Protein AF-A0A6A4T8R9-F1 (afdb_monomer)

Solvent-accessible surface area (backbone atoms only — not comparable to full-atom values): 15264 Å² total; per-residue (Å²): 136,91,76,70,60,89,88,49,18,39,75,29,29,38,52,53,52,46,54,54,38,56,56,36,37,75,78,67,75,48,77,56,70,67,62,50,44,53,57,44,40,76,77,40,72,58,38,44,63,48,69,68,51,52,51,46,41,53,52,53,52,50,49,49,71,72,66,56,88,81,85,70,60,76,94,47,42,66,64,48,54,59,51,28,71,36,60,50,92,96,52,94,52,31,43,47,56,55,56,57,53,57,66,67,69,72,73,81,62,77,83,41,31,56,72,55,65,35,81,82,31,49,86,67,37,97,44,93,92,62,71,34,44,61,95,37,41,46,75,47,79,70,46,90,95,44,78,63,49,28,64,55,80,37,60,60,64,70,53,98,90,47,70,56,78,77,76,74,70,84,83,72,68,87,82,58,70,67,50,71,53,80,45,66,95,86,68,80,86,87,68,54,80,91,54,68,41,73,60,92,59,34,37,38,33,60,71,48,76,45,86,49,101,63,30,38,38,39,34,33,41,37,32,35,70,86,77,70,51,74,46,70,40,49,41,38,34,43,54,79,70,79,90,80,82,82,85,127

Foldseek 3Di:
DDFADPPCAAVVLLVVQLVVQLVCCVPPVDHDSPVVQVVVCVVPPCRNPDPVSSVVSVVSNVCCVLLPDPDDDPVCVVVVVVQQQDADPPGPDGVVVVNVVSVVPDDDDPVQAVLCPPPLNVVLDPDNVQAEGPLFAQFDDDDPPRPSSRDHRDGFDADPPGGSNPPPPDDDPPPPLEDADADDPDDDPPADDPAWDDDPQKIKGWDDWDDDPFWIKTWIWIARNPPRDIRTYTYIHDGPDDPPPPDD

Mean predicted aligned error: 8.95 Å

pLDDT: mean 84.11, std 18.33, range [33.38, 98.38]

Organism: Scophthalmus maximus (NCBI:txid52904)

Secondary structure (DSSP, 8-state):
-----SSSSHHHHHHHHHHHHHHHHHHHS---HHHHHHHHHHHSTTSS-SHHHHHHHHHHHHHHHHH------GGGHHHHHHHHTS--TT-SS-HHHHHHHHHTT-PPPGGG-HHHHSGGGGGG-S-TT----TTTEEEPPPPTT-TTTTEEEEE----SS--GGG--STT-----S-----B-S-----S-SSS-EEETTEEEEEEEEEE-SSEEEEEEEEEETTT--EEEEEEEEEE---S-SS--

Structure (mmCIF, N/CA/C/O backbone):
data_AF-A0A6A4T8R9-F1
#
_entry.id   AF-A0A6A4T8R9-F1
#
loop_
_atom_site.group_PDB
_atom_site.id
_atom_site.type_symbol
_atom_site.label_atom_id
_atom_site.label_alt_id
_atom_site.label_comp_id
_atom_site.label_asym_id
_atom_site.label_entity_id
_atom_site.label_seq_id
_atom_site.pdbx_PDB_ins_code
_atom_site.Cartn_x
_atom_site.Cartn_y
_atom_site.Cartn_z
_atom_site.occupancy
_atom_site.B_iso_or_equiv
_atom_site.auth_seq_id
_atom_site.auth_comp_id
_atom_site.auth_asym_id
_atom_site.auth_atom_id
_atom_site.pdbx_PDB_model_num
ATOM 1 N N . MET A 1 1 ? -27.922 -1.023 9.625 1.00 86.19 1 MET A N 1
ATOM 2 C CA . MET A 1 1 ? -27.082 -1.478 8.496 1.00 86.19 1 MET A CA 1
ATOM 3 C C . MET A 1 1 ? -27.207 -2.992 8.366 1.00 86.19 1 MET A C 1
ATOM 5 O O . MET A 1 1 ? -27.301 -3.649 9.394 1.00 86.19 1 MET A O 1
ATOM 9 N N . VAL A 1 2 ? -27.249 -3.545 7.149 1.00 94.75 2 VAL A N 1
ATOM 10 C CA . VAL A 1 2 ? -27.178 -5.002 6.920 1.00 94.75 2 VAL A CA 1
ATOM 11 C C . VAL A 1 2 ? -25.737 -5.347 6.553 1.00 94.75 2 VAL A C 1
ATOM 13 O O . VAL A 1 2 ? -25.203 -4.766 5.614 1.00 94.75 2 VAL A O 1
ATOM 16 N N . VAL A 1 3 ? -25.109 -6.273 7.284 1.00 96.81 3 VAL A N 1
ATOM 17 C CA . VAL A 1 3 ? -23.722 -6.706 7.046 1.00 96.81 3 VAL A CA 1
ATOM 18 C C . VAL A 1 3 ? -23.708 -8.205 6.766 1.00 96.81 3 VAL A C 1
ATOM 20 O O . VAL A 1 3 ? -24.258 -8.983 7.544 1.00 96.81 3 VAL A O 1
ATOM 23 N N . HIS A 1 4 ? -23.060 -8.635 5.682 1.00 96.75 4 HIS A N 1
ATOM 24 C CA . HIS A 1 4 ? -22.925 -10.054 5.350 1.00 96.75 4 HIS A CA 1
ATOM 25 C C . HIS A 1 4 ? -21.552 -10.374 4.748 1.00 96.75 4 HIS A C 1
ATOM 27 O O . HIS A 1 4 ? -20.805 -9.495 4.327 1.00 96.75 4 HIS A O 1
ATOM 33 N N . CYS A 1 5 ? -21.208 -11.659 4.737 1.00 94.25 5 CYS A N 1
ATOM 34 C CA . CYS A 1 5 ? -20.088 -12.195 3.973 1.00 94.25 5 CYS A CA 1
ATOM 35 C C . CYS A 1 5 ? -20.559 -13.484 3.280 1.00 94.25 5 CYS A C 1
ATOM 37 O O . CYS A 1 5 ? -21.602 -13.444 2.635 1.00 94.25 5 CYS A O 1
ATOM 39 N N . SER A 1 6 ? -19.847 -14.608 3.422 1.00 95.94 6 SER A N 1
ATOM 40 C CA . SER A 1 6 ? -20.346 -15.923 2.984 1.00 95.94 6 SER A CA 1
ATOM 41 C C . SER A 1 6 ? -21.286 -16.521 4.044 1.00 95.94 6 SER A C 1
ATOM 43 O O . SER A 1 6 ? -22.499 -16.502 3.876 1.00 95.94 6 SER A O 1
ATOM 45 N N . ALA A 1 7 ? -20.757 -16.923 5.207 1.00 94.44 7 ALA A N 1
ATOM 46 C CA . ALA A 1 7 ? -21.565 -17.437 6.324 1.00 94.44 7 ALA A CA 1
ATOM 47 C C . ALA A 1 7 ? -22.151 -16.339 7.244 1.00 94.44 7 ALA A C 1
ATOM 49 O O . ALA A 1 7 ? -22.964 -16.615 8.128 1.00 94.44 7 ALA A O 1
ATOM 50 N N . GLY A 1 8 ? -21.723 -15.082 7.076 1.00 96.19 8 GLY A N 1
ATOM 51 C CA . GLY A 1 8 ? -22.206 -13.950 7.874 1.00 96.19 8 GLY A CA 1
ATOM 52 C C . GLY A 1 8 ? -21.788 -13.988 9.350 1.00 96.19 8 GLY A C 1
ATOM 53 O O . GLY A 1 8 ? -22.573 -13.579 10.198 1.00 96.19 8 GLY A O 1
ATOM 54 N N . VAL A 1 9 ? -20.604 -14.531 9.670 1.00 97.56 9 VAL A N 1
ATOM 55 C CA . VAL A 1 9 ? -20.119 -14.672 11.065 1.00 97.56 9 VAL A CA 1
ATOM 56 C C . VAL A 1 9 ? -18.672 -14.204 11.277 1.00 97.56 9 VAL A C 1
ATOM 58 O O . VAL A 1 9 ? -18.398 -13.509 12.249 1.00 97.56 9 VAL A O 1
ATOM 61 N N . GLY A 1 10 ? -17.757 -14.504 10.341 1.00 97.50 10 GLY A N 1
ATOM 62 C CA . GLY A 1 10 ? -16.334 -14.132 10.429 1.00 97.50 10 GLY A CA 1
ATOM 63 C C . GLY A 1 10 ? -16.074 -12.651 10.128 1.00 97.50 10 GLY A C 1
ATOM 64 O O . GLY A 1 10 ? -16.185 -11.813 11.014 1.00 97.50 10 GLY A O 1
ATOM 65 N N . ARG A 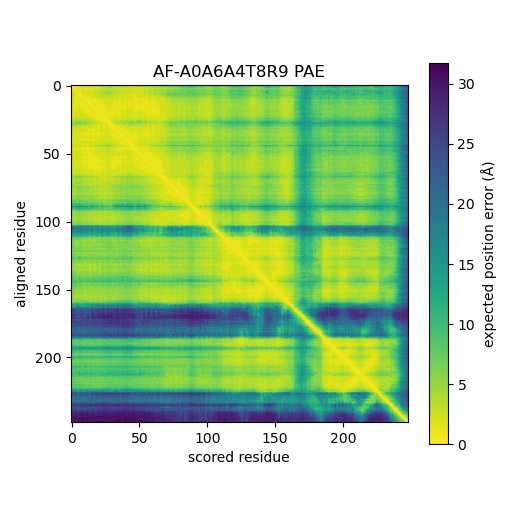1 11 ? -15.810 -12.304 8.854 1.00 97.94 11 ARG A N 1
ATOM 66 C CA . ARG A 1 11 ? -15.610 -10.902 8.402 1.00 97.94 11 ARG A CA 1
ATOM 67 C C . ARG A 1 11 ? -16.743 -9.957 8.819 1.00 97.94 11 ARG A C 1
ATOM 69 O O . ARG A 1 11 ? -16.496 -8.815 9.183 1.00 97.94 11 ARG A O 1
ATOM 76 N N . THR A 1 12 ? -17.979 -10.457 8.793 1.00 98.12 12 THR A N 1
ATOM 77 C CA . THR A 1 12 ? -19.162 -9.742 9.290 1.00 98.12 12 THR A CA 1
ATOM 78 C C . THR A 1 12 ? -19.018 -9.387 10.765 1.00 98.12 12 THR A C 1
ATOM 80 O O . THR A 1 12 ? -19.272 -8.249 11.135 1.00 98.12 12 THR A O 1
ATOM 83 N N . GLY A 1 13 ? -18.573 -10.335 11.595 1.00 98.06 13 GLY A N 1
ATOM 84 C CA . GLY A 1 13 ? -18.320 -10.084 13.006 1.00 98.06 13 GLY A CA 1
ATOM 85 C C . GLY A 1 13 ? -17.202 -9.076 13.227 1.00 98.06 13 GLY A C 1
ATOM 86 O O . GLY A 1 13 ? -17.400 -8.149 14.000 1.00 98.06 13 GLY A O 1
ATOM 87 N N . CYS A 1 14 ? -16.084 -9.194 12.502 1.00 98.38 14 CYS A N 1
ATOM 88 C CA . CYS A 1 14 ? -14.991 -8.221 12.589 1.00 98.38 14 CYS A CA 1
ATOM 89 C C . CYS A 1 14 ? -15.479 -6.792 12.334 1.00 98.38 14 CYS A C 1
ATOM 91 O O . CYS A 1 14 ? -15.200 -5.912 13.140 1.00 98.38 14 CYS A O 1
ATOM 93 N N . LEU A 1 15 ? -16.243 -6.574 11.255 1.00 98.31 15 LEU A N 1
ATOM 94 C CA . LEU A 1 15 ? -16.741 -5.242 10.907 1.00 98.31 15 LEU A CA 1
ATOM 95 C C . LEU A 1 15 ? -17.638 -4.662 12.006 1.00 98.31 15 LEU A C 1
ATOM 97 O O . LEU A 1 15 ? -17.426 -3.529 12.421 1.00 98.31 15 LEU A O 1
ATOM 101 N N . ILE A 1 16 ? -18.592 -5.456 12.503 1.00 98.25 16 ILE A N 1
ATOM 102 C CA . ILE A 1 16 ? -19.527 -5.022 13.551 1.00 98.25 16 ILE A CA 1
ATOM 103 C C . ILE A 1 16 ? -18.773 -4.657 14.837 1.00 98.25 16 ILE A C 1
ATOM 105 O O . ILE A 1 16 ? -19.036 -3.611 15.423 1.00 98.25 16 ILE A O 1
ATOM 109 N N . VAL A 1 17 ? -17.823 -5.497 15.268 1.00 98.38 17 VAL A N 1
ATOM 110 C CA . VAL A 1 17 ? -17.043 -5.241 16.489 1.00 98.38 17 VAL A CA 1
ATOM 111 C C . VAL A 1 17 ? -16.191 -3.987 16.330 1.00 98.38 17 VAL A C 1
ATOM 113 O O . VAL A 1 17 ? -16.178 -3.154 17.232 1.00 98.38 17 VAL A O 1
ATOM 116 N N . ILE A 1 18 ? -15.493 -3.838 15.200 1.00 98.38 18 ILE A N 1
ATOM 117 C CA . ILE A 1 18 ? -14.644 -2.669 14.951 1.00 98.38 18 ILE A CA 1
ATOM 118 C C . ILE A 1 18 ? -15.495 -1.398 14.960 1.00 98.38 18 ILE A C 1
ATOM 120 O O . ILE A 1 18 ? -15.155 -0.459 15.668 1.00 98.38 18 ILE A O 1
ATOM 124 N N . GLU A 1 19 ? -16.626 -1.373 14.254 1.00 97.75 19 GLU A N 1
ATOM 125 C CA . GLU A 1 19 ? -17.521 -0.211 14.222 1.00 97.75 19 GLU A CA 1
ATOM 126 C C . GLU A 1 19 ? -18.043 0.155 15.621 1.00 97.75 19 GLU A C 1
ATOM 128 O O . GLU A 1 19 ? -17.952 1.313 16.035 1.00 97.75 19 GLU A O 1
ATOM 133 N N . ALA A 1 20 ? -18.514 -0.834 16.387 1.00 97.75 20 ALA A N 1
ATOM 134 C CA . ALA A 1 20 ? -18.997 -0.618 17.747 1.00 97.75 20 ALA A CA 1
ATOM 135 C C . ALA A 1 20 ? -17.895 -0.095 18.683 1.00 97.75 20 ALA A C 1
ATOM 137 O O . ALA A 1 20 ? -18.140 0.800 19.494 1.00 97.75 20 ALA A O 1
ATOM 138 N N . MET A 1 21 ? -16.678 -0.634 18.577 1.00 98.19 21 MET A N 1
ATOM 139 C CA . MET A 1 21 ? -15.552 -0.212 19.410 1.00 98.19 21 MET A CA 1
ATOM 140 C C . MET A 1 21 ? -15.006 1.157 18.999 1.00 98.19 21 MET A C 1
ATOM 142 O O . MET A 1 21 ? -14.673 1.945 19.879 1.00 98.19 21 MET A O 1
ATOM 146 N N . LEU A 1 22 ? -14.988 1.495 17.707 1.00 97.12 22 LEU A N 1
ATOM 147 C CA . LEU A 1 22 ? -14.632 2.838 17.244 1.00 97.12 22 LEU A CA 1
ATOM 148 C C . LEU A 1 22 ? -15.616 3.892 17.760 1.00 97.12 22 LEU A C 1
ATOM 150 O O . LEU A 1 22 ? -15.191 4.969 18.174 1.00 97.12 22 LEU A O 1
ATOM 154 N N . GLU A 1 23 ? -16.917 3.594 17.776 1.00 96.50 23 GLU A N 1
ATOM 155 C CA . GLU A 1 23 ? -17.908 4.502 18.358 1.00 96.50 23 GLU A CA 1
ATOM 156 C C . GLU A 1 23 ? -17.723 4.622 19.875 1.00 96.50 23 GLU A C 1
ATOM 158 O O . GLU A 1 23 ? -17.674 5.730 20.410 1.00 96.50 23 GLU A O 1
ATOM 163 N N . ARG A 1 24 ? -17.505 3.500 20.570 1.00 96.88 24 ARG A N 1
ATOM 164 C CA . ARG A 1 24 ? -17.211 3.497 22.009 1.00 96.88 24 ARG A CA 1
ATOM 165 C C . ARG A 1 24 ? -15.971 4.323 22.355 1.00 96.88 24 ARG A C 1
ATOM 167 O O . ARG A 1 24 ? -16.000 5.091 23.315 1.00 96.88 24 ARG A O 1
ATOM 174 N N . MET A 1 25 ? -14.902 4.225 21.566 1.00 95.94 25 MET A N 1
ATOM 175 C CA . MET A 1 25 ? -13.670 4.991 21.778 1.00 95.94 25 MET A CA 1
ATOM 176 C C . MET A 1 25 ? -13.901 6.506 21.745 1.00 95.94 25 MET A C 1
ATOM 178 O O . MET A 1 25 ? -13.233 7.224 22.492 1.00 95.94 25 MET A O 1
ATOM 182 N N . LYS A 1 26 ? -14.857 6.998 20.941 1.00 93.94 26 LYS A N 1
ATOM 183 C CA . LYS A 1 26 ? -15.201 8.431 20.881 1.00 93.94 26 LYS A CA 1
ATOM 184 C C . LYS A 1 26 ? -15.817 8.939 22.186 1.00 93.94 26 LYS A C 1
ATOM 186 O O . LYS A 1 26 ? -15.530 10.067 22.578 1.00 93.94 26 LYS A O 1
ATOM 191 N N . HIS A 1 27 ? -16.638 8.122 22.850 1.00 94.81 27 HIS A N 1
ATOM 192 C CA . HIS A 1 27 ? -17.400 8.533 24.039 1.00 94.81 27 HIS A CA 1
ATOM 193 C C . HIS A 1 27 ? -16.714 8.160 25.354 1.00 94.81 27 HIS A C 1
ATOM 195 O O . HIS A 1 27 ? -16.691 8.956 26.288 1.00 94.81 27 HIS A O 1
ATOM 201 N N . GLU A 1 28 ? -16.128 6.966 25.433 1.00 94.69 28 GLU A N 1
ATOM 202 C CA . GLU A 1 28 ? -15.648 6.381 26.692 1.00 94.69 28 GLU A CA 1
ATOM 203 C C . GLU A 1 28 ? -14.123 6.280 26.789 1.00 94.69 28 GLU A C 1
ATOM 205 O O . GLU A 1 28 ? -13.605 5.949 27.854 1.00 94.69 28 GLU A O 1
ATOM 210 N N . LYS A 1 29 ? -13.390 6.523 25.690 1.00 92.75 29 LYS A N 1
ATOM 211 C CA . LYS A 1 29 ? -11.931 6.307 25.601 1.00 92.75 29 LYS A CA 1
ATOM 212 C C . LYS A 1 29 ? -11.495 4.909 26.074 1.00 92.75 29 LYS A C 1
ATOM 214 O O . LYS A 1 29 ? -10.409 4.739 26.622 1.00 92.75 29 LYS A O 1
ATOM 219 N N . SER A 1 30 ? -12.351 3.909 25.869 1.00 95.25 30 SER A N 1
ATOM 220 C CA . SER A 1 30 ? -12.117 2.517 26.246 1.00 95.25 30 SER A CA 1
ATOM 221 C C . SER A 1 30 ? -12.593 1.569 25.147 1.00 95.25 30 SER A C 1
ATOM 223 O O . SER A 1 30 ? -13.389 1.943 24.282 1.00 95.25 30 SER A O 1
ATOM 225 N N . VAL A 1 31 ? -12.085 0.337 25.180 1.00 96.31 31 VAL A N 1
ATOM 226 C CA . VAL A 1 31 ? -12.493 -0.759 24.296 1.00 96.31 31 VAL A CA 1
ATOM 227 C C . VAL A 1 31 ? -12.793 -1.998 25.133 1.00 96.31 31 VAL A C 1
ATOM 229 O O . VAL A 1 31 ? -12.138 -2.244 26.143 1.00 96.31 31 VAL A O 1
ATOM 232 N N . ASP A 1 32 ? -13.772 -2.789 24.700 1.00 97.44 32 ASP A N 1
ATOM 233 C CA . ASP A 1 32 ? -14.115 -4.086 25.295 1.00 97.44 32 ASP A CA 1
ATOM 234 C C . ASP A 1 32 ? -14.469 -5.085 24.190 1.00 97.44 32 ASP A C 1
ATOM 236 O O . ASP A 1 32 ? -15.620 -5.484 23.991 1.00 97.44 32 ASP A O 1
ATOM 240 N N . THR A 1 33 ? -13.452 -5.457 23.420 1.00 97.56 33 THR A N 1
ATOM 241 C CA . THR A 1 33 ? -13.590 -6.414 22.320 1.00 97.56 33 THR A CA 1
ATOM 242 C C . THR A 1 33 ? -14.114 -7.762 22.818 1.00 97.56 33 THR A C 1
ATOM 244 O O . THR A 1 33 ? -14.995 -8.354 22.194 1.00 97.56 33 THR A O 1
ATOM 247 N N . TYR A 1 34 ? -13.619 -8.233 23.966 1.00 98.06 34 TYR A N 1
ATOM 248 C CA . TYR A 1 34 ? -13.997 -9.522 24.542 1.00 98.06 34 TYR A CA 1
ATOM 249 C C . TYR A 1 34 ? -15.474 -9.561 24.947 1.00 98.06 34 TYR A C 1
ATOM 251 O O . TYR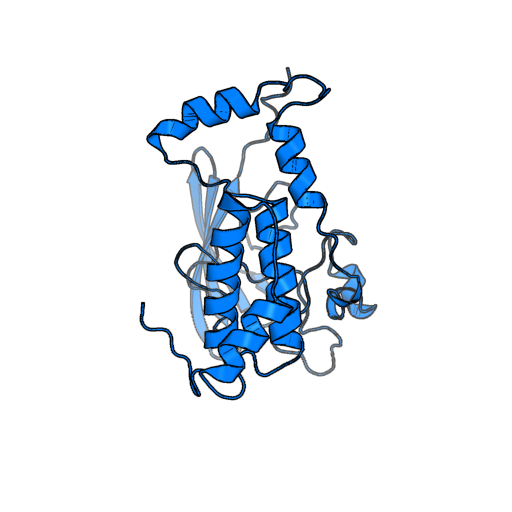 A 1 34 ? -16.212 -10.462 24.531 1.00 98.06 34 TYR A O 1
ATOM 259 N N . GLY A 1 35 ? -15.9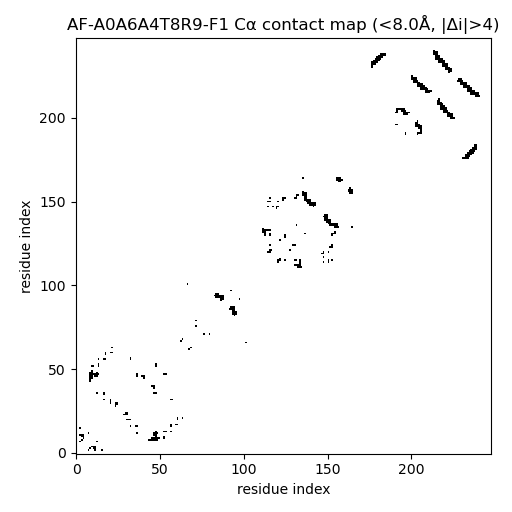23 -8.575 25.730 1.00 97.88 35 GLY A N 1
ATOM 260 C CA . GLY A 1 35 ? -17.311 -8.477 26.165 1.00 97.88 35 GLY A CA 1
ATOM 261 C C . GLY A 1 35 ? -18.254 -8.318 24.977 1.00 97.88 35 GLY A C 1
ATOM 262 O O . GLY A 1 35 ? -19.268 -9.014 24.896 1.00 97.88 35 GLY A O 1
ATOM 263 N N . HIS A 1 36 ? -17.883 -7.497 23.990 1.00 98.12 36 HIS A N 1
ATOM 264 C CA . HIS A 1 36 ? -18.711 -7.287 22.805 1.00 98.12 36 HIS A CA 1
ATOM 265 C C . HIS A 1 36 ? -18.854 -8.558 21.951 1.00 98.12 36 HIS A C 1
ATOM 267 O O . HIS A 1 36 ? -19.972 -8.936 21.596 1.00 98.12 36 HIS A O 1
ATOM 273 N N . VAL A 1 37 ? -17.758 -9.282 21.686 1.00 98.25 37 VAL A N 1
ATOM 274 C CA . VAL A 1 37 ? -17.806 -10.567 20.961 1.00 98.25 37 VAL A CA 1
ATOM 275 C C . VAL A 1 37 ? -18.618 -11.611 21.732 1.00 98.25 37 VAL A C 1
ATOM 277 O O . VAL A 1 37 ? -19.397 -12.349 21.126 1.00 98.25 37 VAL A O 1
ATOM 280 N N . THR A 1 38 ? -18.500 -11.649 23.062 1.00 98.12 38 THR A N 1
ATOM 281 C CA . THR A 1 38 ? -19.296 -12.543 23.918 1.00 98.12 38 THR A CA 1
ATOM 282 C C . THR A 1 38 ? -20.794 -12.267 23.766 1.00 98.12 38 THR A C 1
ATOM 284 O O . THR A 1 38 ? -21.569 -13.190 23.507 1.00 98.12 38 THR A O 1
ATOM 287 N N . CYS A 1 39 ? -21.203 -10.998 23.830 1.00 98.12 39 CYS A N 1
ATOM 288 C CA . CYS A 1 39 ? -22.590 -10.587 23.608 1.00 98.12 39 CYS A CA 1
ATOM 289 C C . CYS A 1 39 ? -23.084 -10.928 22.194 1.00 98.12 39 CYS A C 1
ATOM 291 O O . CYS A 1 39 ? -24.201 -11.419 22.031 1.00 98.12 39 CYS A O 1
ATOM 293 N N . MET A 1 40 ? -22.257 -10.726 21.165 1.00 98.12 40 MET A N 1
ATOM 294 C CA . MET A 1 40 ? -22.611 -11.078 19.786 1.00 98.12 40 MET A CA 1
ATOM 295 C C . MET A 1 40 ? -22.814 -12.584 19.607 1.00 98.12 40 MET A C 1
ATOM 297 O O . MET A 1 40 ? -23.739 -13.001 18.909 1.00 98.12 40 MET A O 1
ATOM 301 N N . ARG A 1 41 ? -21.993 -13.410 20.268 1.00 98.06 41 ARG A N 1
ATOM 302 C CA . ARG A 1 41 ? -22.122 -14.874 20.228 1.00 98.06 41 ARG A CA 1
ATOM 303 C C . ARG A 1 41 ? -23.397 -15.394 20.895 1.00 98.06 41 ARG A C 1
ATOM 305 O O . ARG A 1 41 ? -23.863 -16.466 20.519 1.00 98.06 41 ARG A O 1
ATOM 312 N N . ALA A 1 42 ? -23.994 -14.631 21.812 1.00 97.88 42 ALA A N 1
ATOM 313 C CA . ALA A 1 42 ? -25.309 -14.944 22.373 1.00 97.88 42 ALA A CA 1
ATOM 314 C C . ALA A 1 42 ? -26.461 -14.720 21.371 1.00 97.88 42 ALA A C 1
ATOM 316 O O . ALA A 1 42 ? -27.527 -15.308 21.523 1.00 97.88 42 ALA A O 1
ATOM 317 N N . GLN A 1 43 ? -26.255 -13.888 20.345 1.00 97.62 43 GLN A N 1
ATOM 318 C CA . GLN A 1 43 ? -27.272 -13.554 19.340 1.00 97.62 43 GLN A CA 1
ATOM 319 C C . GLN A 1 43 ? -27.095 -14.341 18.035 1.00 97.62 43 GLN A C 1
ATOM 321 O O . GLN A 1 43 ? -28.075 -14.668 17.365 1.00 97.62 43 GLN A O 1
ATOM 326 N N . ARG A 1 44 ? -25.850 -14.650 17.654 1.00 97.00 44 ARG A N 1
ATOM 327 C CA . ARG A 1 44 ? -25.522 -15.426 16.453 1.00 97.00 44 ARG A CA 1
ATOM 328 C C . ARG A 1 44 ? -24.291 -16.289 16.701 1.00 97.00 44 ARG A C 1
ATOM 330 O O . ARG A 1 44 ? -23.303 -15.844 17.273 1.00 97.00 44 ARG A O 1
ATOM 337 N N . ASN A 1 45 ? -24.337 -17.535 16.253 1.00 94.25 45 ASN A N 1
ATOM 338 C CA . ASN A 1 45 ? -23.242 -18.477 16.445 1.00 94.25 45 ASN A CA 1
ATOM 339 C C . ASN A 1 45 ? -21.939 -18.015 15.766 1.00 94.25 45 ASN A C 1
ATOM 341 O O . ASN A 1 45 ? -21.955 -17.413 14.696 1.00 94.25 45 ASN A O 1
ATOM 345 N N . TYR A 1 46 ? -20.802 -18.343 16.386 1.00 95.94 46 TYR A N 1
ATOM 346 C CA . TYR A 1 46 ? -19.455 -18.186 15.815 1.00 95.94 46 TYR A CA 1
ATOM 347 C C . TYR A 1 46 ? -19.079 -16.773 15.331 1.00 95.94 46 TYR A C 1
ATOM 349 O O . TYR A 1 46 ? -18.196 -16.639 14.482 1.00 95.94 46 TYR A O 1
ATOM 357 N N . MET A 1 47 ? -19.711 -15.718 15.861 1.00 98.06 47 MET A N 1
ATOM 358 C CA . MET A 1 47 ? -19.309 -14.339 15.563 1.00 98.06 47 MET A CA 1
ATOM 359 C C . MET A 1 47 ? -17.833 -14.137 15.908 1.00 98.06 47 MET A C 1
ATOM 361 O O . MET A 1 47 ? -17.420 -14.452 17.029 1.00 98.06 47 MET A O 1
ATOM 365 N N . VAL A 1 48 ? -17.074 -13.635 14.924 1.00 97.81 48 VAL A N 1
ATOM 366 C CA . VAL A 1 48 ? -15.600 -13.656 14.888 1.00 97.81 48 VAL A CA 1
ATOM 367 C C . VAL A 1 48 ? -15.095 -15.098 15.012 1.00 97.81 48 VAL A C 1
ATOM 369 O O . VAL A 1 48 ? -15.017 -15.666 16.102 1.00 97.81 48 VAL A O 1
ATOM 372 N N . GLN A 1 49 ? -14.826 -15.723 13.867 1.00 96.94 49 GLN A N 1
ATOM 373 C CA . GLN A 1 49 ? -14.714 -17.178 13.762 1.00 96.94 49 GLN A CA 1
ATOM 374 C C . GLN A 1 49 ? -13.312 -17.702 14.085 1.00 96.94 49 GLN A C 1
ATOM 376 O O . GLN A 1 49 ? -13.198 -18.805 14.616 1.00 96.94 49 GLN A O 1
ATOM 381 N N . THR A 1 50 ? -12.265 -16.946 13.749 1.00 97.81 50 THR A N 1
ATOM 382 C CA . THR A 1 50 ? -10.869 -17.384 13.900 1.00 97.81 50 THR A CA 1
ATOM 383 C C . THR A 1 50 ? -10.086 -16.467 14.831 1.00 97.81 50 THR A C 1
ATOM 385 O O . THR A 1 50 ? -10.499 -15.341 15.114 1.00 97.81 50 THR A O 1
ATOM 388 N N . GLU A 1 51 ? -8.949 -16.958 15.315 1.00 97.56 51 GLU A N 1
ATOM 389 C CA . GLU A 1 51 ? -8.045 -16.187 16.166 1.00 97.56 51 GLU A CA 1
ATOM 390 C C . GLU A 1 51 ? -7.438 -15.001 15.409 1.00 97.56 51 GLU A C 1
ATOM 392 O O . GLU A 1 51 ? -7.422 -13.889 15.926 1.00 97.56 51 GLU A O 1
ATOM 397 N N . GLU A 1 52 ? -7.049 -15.187 14.147 1.00 96.50 52 GLU A N 1
ATOM 398 C CA . GLU A 1 52 ? -6.468 -14.129 13.312 1.00 96.50 52 GLU A CA 1
ATOM 399 C C . GLU A 1 52 ? -7.464 -12.988 13.089 1.00 96.50 52 GLU A C 1
ATOM 401 O O . GLU A 1 52 ? -7.097 -11.817 13.094 1.00 96.50 52 GLU A O 1
ATOM 406 N N . GLN A 1 53 ? -8.751 -13.315 12.943 1.00 97.88 53 GLN A N 1
ATOM 407 C CA . GLN A 1 53 ? -9.823 -12.323 12.875 1.00 97.88 53 GLN A CA 1
ATOM 408 C C . GLN A 1 53 ? -9.952 -11.528 14.176 1.00 97.88 53 GLN A C 1
ATOM 410 O O . GLN A 1 53 ? -10.240 -10.334 14.135 1.00 97.88 53 GLN A O 1
ATOM 415 N N . TYR A 1 54 ? -9.761 -12.182 15.321 1.00 98.06 54 TYR A N 1
ATOM 416 C CA . TYR A 1 54 ? -9.804 -11.538 16.629 1.00 98.06 54 TYR A CA 1
ATOM 417 C C . TYR A 1 54 ? -8.577 -10.642 16.855 1.00 98.06 54 TYR A C 1
ATOM 419 O O . TYR A 1 54 ? -8.735 -9.503 17.287 1.00 98.06 54 TYR A O 1
ATOM 427 N N . MET A 1 55 ? -7.378 -11.101 16.479 1.00 97.38 55 MET A N 1
ATOM 428 C CA . MET A 1 55 ? -6.147 -10.297 16.478 1.00 97.38 55 MET A CA 1
ATOM 429 C C . MET A 1 55 ? -6.280 -9.068 15.575 1.00 97.38 55 MET A C 1
ATOM 431 O O . MET A 1 55 ? -6.005 -7.955 16.016 1.00 97.38 55 MET A O 1
ATOM 435 N N . PHE A 1 56 ? -6.804 -9.249 14.360 1.00 97.25 56 PHE A N 1
ATOM 436 C CA . PHE A 1 56 ? -7.024 -8.160 13.409 1.00 97.25 56 PHE A CA 1
ATOM 437 C C . PHE A 1 56 ? -7.931 -7.055 13.970 1.00 97.25 56 PHE A C 1
ATOM 439 O O . PHE A 1 56 ? -7.701 -5.878 13.707 1.00 97.25 56 PHE A O 1
ATOM 446 N N . ILE A 1 57 ? -8.943 -7.397 14.778 1.00 98.38 57 ILE A N 1
ATOM 447 C CA . ILE A 1 57 ? -9.787 -6.386 15.436 1.00 98.38 57 ILE A CA 1
ATOM 448 C C . ILE A 1 57 ? -8.945 -5.502 16.362 1.00 98.38 57 ILE A C 1
ATOM 450 O O . ILE A 1 57 ? -9.097 -4.283 16.340 1.00 98.38 57 ILE A O 1
ATOM 454 N N . TYR A 1 58 ? -8.047 -6.088 17.158 1.00 97.69 58 TYR A N 1
ATOM 455 C CA . TYR A 1 58 ? -7.154 -5.307 18.017 1.00 97.69 58 TYR A CA 1
ATOM 456 C C . TYR A 1 58 ? -6.163 -4.468 17.212 1.00 97.69 58 TYR A C 1
ATOM 458 O O . TYR A 1 58 ? -5.953 -3.311 17.564 1.00 97.69 58 TYR A O 1
ATOM 466 N N . GLU A 1 59 ? -5.594 -5.010 16.134 1.00 95.50 59 GLU A N 1
ATOM 467 C CA . GLU A 1 59 ? -4.698 -4.265 15.241 1.00 95.50 59 GLU A CA 1
ATOM 468 C C . GLU A 1 59 ? -5.405 -3.048 14.627 1.00 95.50 59 GLU A C 1
ATOM 470 O O . GLU A 1 59 ? -4.897 -1.932 14.721 1.00 95.50 59 GLU A O 1
ATOM 475 N N . ALA A 1 60 ? -6.618 -3.232 14.097 1.00 96.75 60 ALA A N 1
ATOM 476 C CA . ALA A 1 60 ? -7.410 -2.157 13.502 1.00 96.75 60 ALA A CA 1
ATOM 477 C C . ALA A 1 60 ? -7.793 -1.070 14.523 1.00 96.75 60 ALA A C 1
ATOM 479 O O . ALA A 1 60 ? -7.710 0.123 14.231 1.00 96.75 60 ALA A O 1
ATOM 480 N N . LEU A 1 61 ? -8.193 -1.464 15.738 1.00 96.94 61 LEU A N 1
ATOM 481 C CA . LEU A 1 61 ? -8.526 -0.514 16.805 1.00 96.94 61 LEU A CA 1
ATOM 482 C C . LEU A 1 61 ? -7.291 0.231 17.318 1.00 96.94 61 LEU A C 1
ATOM 484 O O . LEU A 1 61 ? -7.374 1.427 17.597 1.00 96.94 61 LEU A O 1
ATOM 488 N N . LEU A 1 62 ? -6.146 -0.449 17.420 1.00 94.25 62 LEU A N 1
ATOM 489 C CA . LEU A 1 62 ? -4.879 0.169 17.797 1.00 94.25 62 LEU A CA 1
ATOM 490 C C . LEU A 1 62 ? -4.427 1.190 16.748 1.00 94.25 62 LEU A C 1
ATOM 492 O O . LEU A 1 62 ? -4.011 2.291 17.111 1.00 94.25 62 LEU A O 1
ATOM 496 N N . GLU A 1 63 ? -4.542 0.856 15.461 1.00 93.19 63 GLU A N 1
ATOM 497 C CA . GLU A 1 63 ? -4.230 1.774 14.365 1.00 93.19 63 GLU A CA 1
ATOM 498 C C . GLU A 1 63 ? -5.128 3.013 14.416 1.00 93.19 63 GLU A C 1
ATOM 500 O O . GLU A 1 63 ? -4.627 4.137 14.441 1.00 93.19 63 GLU A O 1
ATOM 505 N N . ALA A 1 64 ? -6.444 2.830 14.553 1.00 94.19 64 ALA A N 1
ATOM 506 C CA . ALA A 1 64 ? -7.384 3.940 14.672 1.00 94.19 64 ALA A CA 1
ATOM 507 C C . ALA A 1 64 ? -7.119 4.821 15.907 1.00 94.19 64 ALA A C 1
ATOM 509 O O . ALA A 1 64 ? -7.206 6.047 15.818 1.00 94.19 64 ALA A O 1
ATOM 510 N N . ALA A 1 65 ? -6.758 4.220 17.048 1.00 93.00 65 ALA A N 1
ATOM 511 C CA . ALA A 1 65 ? -6.389 4.947 18.264 1.00 93.00 65 ALA A CA 1
ATOM 512 C C . ALA A 1 65 ? -5.104 5.773 18.091 1.00 93.00 65 ALA A C 1
ATOM 514 O O . ALA A 1 65 ? -4.979 6.855 18.663 1.00 93.00 65 ALA A O 1
ATOM 515 N N . THR A 1 66 ? -4.146 5.248 17.325 1.00 91.38 66 THR A N 1
ATOM 516 C CA . THR A 1 66 ? -2.810 5.835 17.155 1.00 91.38 66 THR A CA 1
ATOM 517 C C . THR A 1 66 ? -2.802 6.931 16.089 1.00 91.38 66 THR A C 1
ATOM 519 O O . THR A 1 66 ? -2.226 8.004 16.295 1.00 91.38 66 THR A O 1
ATOM 522 N N . CYS A 1 67 ? -3.443 6.669 14.949 1.00 91.50 67 CYS A N 1
ATOM 523 C CA . CYS A 1 67 ? -3.450 7.554 13.786 1.00 91.50 67 CYS A CA 1
ATOM 524 C C . CYS A 1 67 ? -4.539 8.630 13.883 1.00 91.50 67 CYS A C 1
ATOM 526 O O . CYS A 1 67 ? -4.299 9.779 13.515 1.00 91.50 67 CYS A O 1
ATOM 528 N N . GLY A 1 68 ? -5.713 8.286 14.420 1.00 91.75 68 GLY A N 1
ATOM 529 C CA . GLY A 1 68 ? -6.884 9.160 14.394 1.00 91.75 68 GLY A CA 1
ATOM 530 C C . GLY A 1 68 ? -7.399 9.414 12.971 1.00 91.75 68 GLY A C 1
ATOM 531 O O . GLY A 1 68 ? -7.100 8.665 12.044 1.00 91.75 68 GLY A O 1
ATOM 532 N N . ASN A 1 69 ? -8.197 10.473 12.802 1.00 93.50 69 ASN A N 1
ATOM 533 C CA . ASN A 1 69 ? -8.659 10.914 11.485 1.00 93.50 69 ASN A CA 1
ATOM 534 C C . ASN A 1 69 ? -7.750 12.026 10.946 1.00 93.50 69 ASN A C 1
ATOM 536 O O . ASN A 1 69 ? -7.733 13.126 11.502 1.00 93.50 69 ASN A O 1
ATOM 540 N N . THR A 1 70 ? -7.036 11.740 9.860 1.00 94.94 70 THR A N 1
ATOM 541 C CA . THR A 1 70 ? -6.157 12.686 9.157 1.00 94.94 70 THR A CA 1
ATOM 542 C C . THR A 1 70 ? -6.756 13.195 7.840 1.00 94.94 70 THR A C 1
ATOM 544 O O . THR A 1 70 ? -6.103 13.947 7.121 1.00 94.94 70 THR A O 1
ATOM 547 N N . GLU A 1 71 ? -8.005 12.843 7.509 1.00 96.56 71 GLU A N 1
ATOM 548 C CA . GLU A 1 71 ? -8.678 13.383 6.325 1.00 96.56 71 GLU A CA 1
ATOM 549 C C . GLU A 1 71 ? -9.054 14.858 6.507 1.00 96.56 71 GLU A C 1
ATOM 551 O O . GLU A 1 71 ? -9.663 15.267 7.501 1.00 96.56 71 GLU A O 1
ATOM 556 N N . VAL A 1 72 ? -8.751 15.665 5.487 1.00 97.06 72 VAL A N 1
ATOM 557 C CA . VAL A 1 72 ? -9.026 17.104 5.474 1.00 97.06 72 VAL A CA 1
ATOM 558 C C . VAL A 1 72 ? -9.860 17.460 4.243 1.00 97.06 72 VAL A C 1
ATOM 560 O O . VAL A 1 72 ? -9.408 17.259 3.114 1.00 97.06 72 VAL A O 1
ATOM 563 N N . PRO A 1 73 ? -11.063 18.046 4.410 1.00 97.94 73 PRO A N 1
ATOM 564 C CA . PRO A 1 73 ? -11.824 18.572 3.283 1.00 97.94 73 PRO A CA 1
ATOM 565 C C . PRO A 1 73 ? -11.022 19.637 2.529 1.00 97.94 73 PRO A C 1
ATOM 567 O O . PRO A 1 73 ? -10.452 20.527 3.157 1.00 97.94 73 PRO A O 1
ATOM 570 N N . ALA A 1 74 ? -11.060 19.629 1.193 1.00 98.12 74 ALA A N 1
ATOM 571 C CA . ALA A 1 74 ? -10.257 20.535 0.358 1.00 98.12 74 ALA A CA 1
ATOM 572 C C . ALA A 1 74 ? -10.396 22.025 0.736 1.00 98.12 74 ALA A C 1
ATOM 574 O O . ALA A 1 74 ? -9.408 22.754 0.774 1.00 98.12 74 ALA A O 1
ATOM 575 N N . ARG A 1 75 ? -11.606 22.468 1.113 1.00 98.00 75 ARG A N 1
ATOM 576 C CA . ARG A 1 75 ? -11.873 23.843 1.586 1.00 98.00 75 ARG A CA 1
ATOM 577 C C . ARG A 1 75 ? -11.066 24.254 2.828 1.00 98.00 75 ARG A C 1
ATOM 579 O O . ARG A 1 75 ? -10.853 25.439 3.047 1.00 98.00 75 ARG A O 1
ATOM 586 N N . ASN A 1 76 ? -10.626 23.285 3.627 1.00 98.19 76 ASN A N 1
ATOM 587 C CA . ASN A 1 76 ? -9.877 23.489 4.865 1.00 98.19 76 ASN A CA 1
ATOM 588 C C . ASN A 1 76 ? -8.373 23.225 4.689 1.00 98.19 76 ASN A C 1
ATOM 590 O O . ASN A 1 76 ? -7.620 23.396 5.646 1.00 98.19 76 ASN A O 1
ATOM 594 N N . LEU A 1 77 ? -7.925 22.822 3.493 1.00 97.75 77 LEU A N 1
ATOM 595 C CA . LEU A 1 77 ? -6.544 22.398 3.258 1.00 97.75 77 LEU A CA 1
ATOM 596 C C . LEU A 1 77 ? -5.535 23.505 3.582 1.00 97.75 77 LEU A C 1
ATOM 598 O O . LEU A 1 77 ? -4.544 23.250 4.257 1.00 97.75 77 LEU A O 1
ATOM 602 N N . TYR A 1 78 ? -5.811 24.744 3.167 1.00 97.81 78 TYR A N 1
ATOM 603 C CA . TYR A 1 78 ? -4.923 25.875 3.446 1.00 97.81 78 TYR A CA 1
ATOM 604 C C . TYR A 1 78 ? -4.735 26.096 4.953 1.00 97.81 78 TYR A C 1
ATOM 606 O O . TYR A 1 78 ? -3.607 26.166 5.435 1.00 97.81 78 TYR A O 1
ATOM 614 N N . ALA A 1 79 ? -5.836 26.143 5.707 1.00 98.00 79 ALA A N 1
ATOM 615 C CA . ALA A 1 79 ? -5.794 26.308 7.158 1.00 98.00 79 ALA A CA 1
ATOM 616 C C . ALA A 1 79 ? -5.074 25.135 7.844 1.00 98.00 79 ALA A C 1
ATOM 618 O O . ALA A 1 79 ? -4.310 25.340 8.784 1.00 98.00 79 ALA A O 1
ATOM 619 N N . HIS A 1 80 ? -5.272 23.911 7.351 1.00 97.44 80 HIS A N 1
ATOM 620 C CA . HIS A 1 80 ? -4.576 22.738 7.863 1.00 97.44 80 HIS A CA 1
ATOM 621 C C . HIS A 1 80 ? -3.059 22.822 7.642 1.00 97.44 80 HIS A C 1
ATOM 623 O O . HIS A 1 80 ? -2.306 22.638 8.592 1.00 97.44 80 HIS A O 1
ATOM 629 N N . ILE A 1 81 ? -2.602 23.195 6.441 1.00 97.25 81 ILE A N 1
ATOM 630 C CA . ILE A 1 81 ? -1.170 23.382 6.152 1.00 97.25 81 ILE A CA 1
ATOM 631 C C . ILE A 1 81 ? -0.566 24.479 7.042 1.00 97.25 81 ILE A C 1
ATOM 633 O O . ILE A 1 81 ? 0.527 24.299 7.570 1.00 97.25 81 ILE A O 1
ATOM 637 N N . GLN A 1 82 ? -1.282 25.586 7.273 1.00 97.62 82 GLN A N 1
ATOM 638 C CA . GLN A 1 82 ? -0.824 26.633 8.197 1.00 97.62 82 GLN A CA 1
ATOM 639 C C . GLN A 1 82 ? -0.623 26.102 9.623 1.00 97.62 82 GLN A C 1
ATOM 641 O O . GLN A 1 82 ? 0.338 26.485 10.286 1.00 97.62 82 GLN A O 1
ATOM 646 N N . ASN A 1 83 ? -1.490 25.200 10.087 1.00 96.00 83 ASN A N 1
ATOM 647 C CA . ASN A 1 83 ? -1.330 24.551 11.388 1.00 96.00 83 ASN A CA 1
ATOM 648 C C . ASN A 1 83 ? -0.165 23.550 11.394 1.00 96.00 83 ASN A C 1
ATOM 650 O O . ASN A 1 83 ? 0.559 23.469 12.384 1.00 96.00 83 ASN A O 1
ATOM 654 N N . LEU A 1 84 ? 0.054 22.821 10.294 1.00 96.94 84 LEU A N 1
ATOM 655 C CA . LEU A 1 84 ? 1.162 21.869 10.171 1.00 96.94 84 LEU A CA 1
ATOM 656 C C . LEU A 1 84 ? 2.536 22.539 10.312 1.00 96.94 84 LEU A C 1
ATOM 658 O O . LEU A 1 84 ? 3.450 21.948 10.886 1.00 96.94 84 LEU A O 1
ATOM 662 N N . THR A 1 85 ? 2.670 23.779 9.843 1.00 96.25 85 THR A N 1
ATOM 663 C CA . THR A 1 85 ? 3.912 24.564 9.942 1.00 96.25 85 THR A CA 1
ATOM 664 C C . THR A 1 85 ? 4.168 25.112 11.351 1.00 96.25 85 THR A C 1
ATOM 666 O O . THR A 1 85 ? 5.288 25.509 11.663 1.00 96.25 85 THR A O 1
ATOM 669 N N . GLN A 1 86 ? 3.162 25.132 12.228 1.00 95.94 86 GLN A N 1
ATOM 670 C CA . GLN A 1 86 ? 3.317 25.635 13.592 1.00 95.94 86 GLN A CA 1
ATOM 671 C C . GLN A 1 86 ? 3.945 24.587 14.515 1.00 95.94 86 GLN A C 1
ATOM 673 O O . GLN A 1 86 ? 3.701 23.382 14.393 1.00 95.94 86 GLN A O 1
ATOM 678 N N . THR A 1 87 ? 4.711 25.077 15.488 1.00 96.69 87 THR A N 1
ATOM 679 C CA . THR A 1 87 ? 5.235 24.285 16.604 1.00 96.69 87 THR A CA 1
ATOM 680 C C . THR A 1 87 ? 4.221 24.313 17.748 1.00 96.69 87 THR A C 1
ATOM 682 O O . THR A 1 87 ? 3.967 25.387 18.303 1.00 96.69 87 THR A O 1
ATOM 685 N N . PRO A 1 88 ? 3.609 23.173 18.106 1.00 94.00 88 PRO A N 1
ATOM 686 C CA . PRO A 1 88 ? 2.630 23.142 19.178 1.00 94.00 88 PRO A CA 1
ATOM 687 C C . PRO A 1 88 ? 3.296 23.374 20.547 1.00 94.00 88 PRO A C 1
ATOM 689 O O . PRO A 1 88 ? 4.492 23.120 20.724 1.00 94.00 88 PRO A O 1
ATOM 692 N N . PRO A 1 89 ? 2.540 23.846 21.556 1.00 92.25 89 PRO A N 1
ATOM 693 C CA . PRO A 1 89 ? 3.081 24.047 22.893 1.00 92.25 89 PRO A CA 1
ATOM 694 C C . PRO A 1 89 ? 3.655 22.740 23.450 1.00 92.25 89 PRO A C 1
ATOM 696 O O . PRO A 1 89 ? 2.967 21.723 23.439 1.00 92.25 89 PRO A O 1
ATOM 699 N N . ARG A 1 90 ? 4.866 22.806 24.020 1.00 91.31 90 ARG A N 1
ATOM 700 C CA . ARG A 1 90 ? 5.639 21.679 24.597 1.00 91.31 90 ARG A CA 1
ATOM 701 C C . ARG A 1 90 ? 6.380 20.790 23.596 1.00 91.31 90 ARG A C 1
ATOM 703 O O . ARG A 1 90 ? 7.052 19.865 24.038 1.00 91.31 90 ARG A O 1
ATOM 710 N N . GLU A 1 91 ? 6.325 21.098 22.307 1.00 94.38 91 GLU A N 1
ATOM 711 C CA . GLU A 1 91 ? 7.106 20.400 21.286 1.00 94.38 91 GLU A CA 1
ATOM 712 C C . GLU A 1 91 ? 8.227 21.296 20.755 1.00 94.38 91 GLU A C 1
ATOM 714 O O . GLU A 1 91 ? 8.156 22.524 20.818 1.00 94.38 91 GLU A O 1
ATOM 719 N N . THR A 1 92 ? 9.291 20.676 20.251 1.00 94.44 92 THR A N 1
ATOM 720 C CA . THR A 1 92 ? 10.445 21.382 19.663 1.00 94.44 92 THR A CA 1
ATOM 721 C C . THR A 1 92 ? 10.410 21.416 18.142 1.00 94.44 92 THR A C 1
ATOM 723 O O . THR A 1 92 ? 11.213 22.110 17.522 1.00 94.44 92 THR A O 1
ATOM 726 N N . VAL A 1 93 ? 9.487 20.670 17.543 1.00 96.00 93 VAL A N 1
ATOM 727 C CA . VAL A 1 93 ? 9.372 20.469 16.102 1.00 96.00 93 VAL A CA 1
ATOM 728 C C . VAL A 1 93 ? 7.965 20.810 15.630 1.00 96.00 93 VAL A C 1
ATOM 730 O O . VAL A 1 93 ? 7.019 20.843 16.421 1.00 96.00 93 VAL A O 1
ATOM 733 N N . THR A 1 94 ? 7.824 21.080 14.336 1.00 97.00 94 THR A N 1
ATOM 734 C CA . THR A 1 94 ? 6.529 21.426 13.749 1.00 97.00 94 THR A CA 1
ATOM 735 C C . THR A 1 94 ? 5.557 20.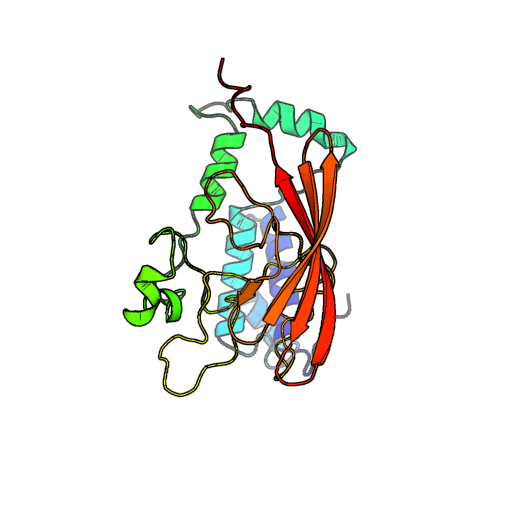252 13.827 1.00 97.00 94 THR A C 1
ATOM 737 O O . THR A 1 94 ? 5.950 19.083 13.891 1.00 97.00 94 THR A O 1
ATOM 740 N N . THR A 1 95 ? 4.263 20.554 13.765 1.00 95.50 95 THR A N 1
ATOM 741 C CA . THR A 1 95 ? 3.222 19.520 13.708 1.00 95.50 95 THR A CA 1
ATOM 742 C C . THR A 1 95 ? 3.413 18.597 12.497 1.00 95.50 95 THR A C 1
ATOM 744 O O . THR A 1 95 ? 3.213 17.390 12.615 1.00 95.50 95 THR A O 1
ATOM 747 N N . MET A 1 96 ? 3.893 19.132 11.368 1.00 96.25 96 MET A N 1
ATOM 748 C CA . MET A 1 96 ? 4.264 18.352 10.184 1.00 96.25 96 MET A CA 1
ATOM 749 C C . MET A 1 96 ? 5.334 17.299 10.485 1.00 96.25 96 MET A C 1
ATOM 751 O O . MET A 1 96 ? 5.199 16.144 10.084 1.00 96.25 96 MET A O 1
ATOM 755 N N . GLU A 1 97 ? 6.395 17.672 11.204 1.00 95.12 97 GLU A N 1
ATOM 756 C CA . GLU A 1 97 ? 7.462 16.733 11.555 1.00 95.12 97 GLU A CA 1
ATOM 757 C C . GLU A 1 97 ? 6.966 15.664 12.538 1.00 95.12 97 GLU A C 1
ATOM 759 O O . GLU A 1 97 ? 7.335 14.493 12.418 1.00 95.12 97 GLU A O 1
ATOM 764 N N . LEU A 1 98 ? 6.100 16.036 13.486 1.00 93.06 98 LEU A N 1
ATOM 765 C CA . LEU A 1 98 ? 5.462 15.076 14.390 1.00 93.06 98 LEU A CA 1
ATOM 766 C C . LEU A 1 98 ? 4.616 14.060 13.618 1.00 93.06 98 LEU A C 1
ATOM 768 O O . LEU A 1 98 ? 4.716 12.863 13.880 1.00 93.06 98 LEU A O 1
ATOM 772 N N . GLU A 1 99 ? 3.809 14.516 12.660 1.00 92.81 99 GLU A N 1
ATOM 773 C CA . GLU A 1 99 ? 2.996 13.640 11.815 1.00 92.81 99 GLU A CA 1
ATOM 774 C C . GLU A 1 99 ? 3.870 12.715 10.961 1.00 92.81 99 GLU A C 1
ATOM 776 O O . GLU A 1 99 ? 3.664 11.502 10.951 1.00 92.81 99 GLU A O 1
ATOM 781 N N . PHE A 1 100 ? 4.923 13.251 10.341 1.00 93.56 100 PHE A N 1
ATOM 782 C CA . PHE A 1 100 ? 5.866 12.456 9.560 1.00 93.56 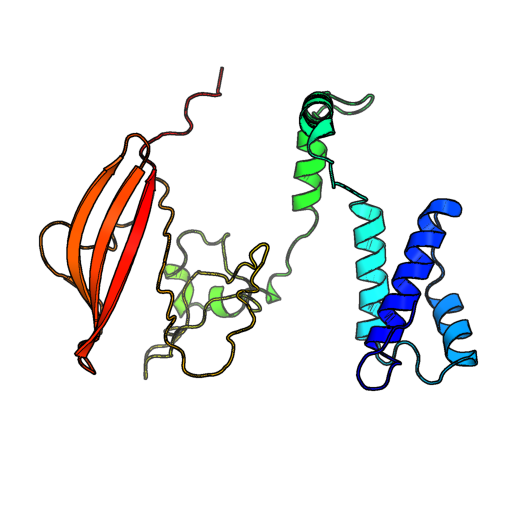100 PHE A CA 1
ATOM 783 C C . PHE A 1 100 ? 6.569 11.381 10.405 1.00 93.56 100 PHE A C 1
ATOM 785 O O . PHE A 1 100 ? 6.698 10.232 9.978 1.00 93.56 100 PHE A O 1
ATOM 792 N N . LYS A 1 101 ? 6.970 11.703 11.642 1.00 91.69 101 LYS A N 1
ATOM 793 C CA . LYS A 1 101 ? 7.578 10.732 12.569 1.00 91.69 101 LYS A CA 1
ATOM 794 C C . LYS A 1 101 ? 6.639 9.576 12.914 1.00 91.69 101 LYS A C 1
ATOM 796 O O . LYS A 1 101 ? 7.123 8.461 13.118 1.00 91.69 101 LYS A O 1
ATOM 801 N N . LYS A 1 102 ? 5.317 9.796 12.940 1.00 89.44 102 LYS A N 1
ATOM 802 C CA . LYS A 1 102 ? 4.344 8.713 13.169 1.00 89.44 102 LYS A CA 1
ATOM 803 C C . LYS A 1 102 ? 4.398 7.659 12.065 1.00 89.44 102 LYS A C 1
ATOM 805 O O . LYS A 1 102 ? 4.301 6.476 12.383 1.00 89.44 102 LYS A O 1
ATOM 810 N N . LEU A 1 103 ? 4.656 8.044 10.812 1.00 89.19 103 LEU A N 1
ATOM 811 C CA . LEU A 1 103 ? 4.782 7.099 9.691 1.00 89.19 103 LEU A CA 1
ATOM 812 C C . LEU A 1 103 ? 5.927 6.091 9.898 1.00 89.19 103 LEU A C 1
ATOM 814 O O . LEU A 1 103 ? 5.802 4.922 9.545 1.00 89.19 103 LEU A O 1
ATOM 818 N N . ALA A 1 104 ? 7.032 6.517 10.519 1.00 82.25 104 ALA A N 1
ATOM 819 C CA . ALA A 1 104 ? 8.214 5.681 10.748 1.00 82.25 104 ALA A CA 1
ATOM 820 C C . ALA A 1 104 ? 8.083 4.714 11.942 1.00 82.25 104 ALA A C 1
ATOM 822 O O . ALA A 1 104 ? 8.956 3.867 12.153 1.00 82.25 104 ALA A O 1
ATOM 823 N N . SER A 1 105 ? 7.019 4.834 12.742 1.00 69.19 105 SER A N 1
ATOM 824 C CA . SER A 1 105 ? 6.821 4.010 13.941 1.00 69.19 105 SER A CA 1
ATOM 825 C C . SER A 1 105 ? 6.452 2.552 13.624 1.00 69.19 105 SER A C 1
ATOM 827 O O . SER A 1 105 ? 6.702 1.663 14.438 1.00 69.19 105 SER A O 1
ATOM 829 N N . SER A 1 106 ? 5.957 2.281 12.411 1.00 64.12 106 SER A N 1
ATOM 830 C CA . SER 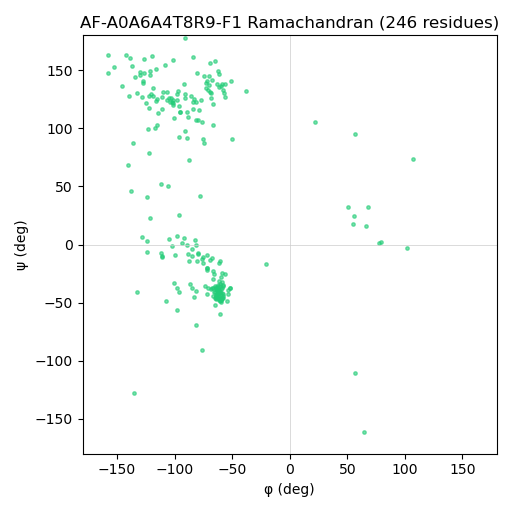A 1 106 ? 5.645 0.934 11.929 1.00 64.12 106 SER A CA 1
ATOM 831 C C . SER A 1 106 ? 6.864 0.306 11.247 1.00 64.12 106 SER A C 1
ATOM 833 O O . SER A 1 106 ? 7.116 0.495 10.055 1.00 64.12 106 SER A O 1
ATOM 835 N N . LYS A 1 107 ? 7.680 -0.429 12.011 1.00 66.38 107 LYS A N 1
ATOM 836 C CA . LYS A 1 107 ? 8.828 -1.160 11.452 1.00 66.38 107 LYS A CA 1
ATOM 837 C C . LYS A 1 107 ? 8.381 -2.508 10.904 1.00 66.38 107 LYS A C 1
ATOM 839 O O . LYS A 1 107 ? 7.872 -3.354 11.634 1.00 66.38 107 LYS A O 1
ATOM 844 N N . ALA A 1 108 ? 8.644 -2.740 9.624 1.00 70.12 108 ALA A N 1
ATOM 845 C CA . ALA A 1 108 ? 8.422 -4.045 9.027 1.00 70.12 108 ALA A CA 1
ATOM 846 C C . ALA A 1 108 ? 9.424 -5.084 9.549 1.00 70.12 108 ALA A C 1
ATOM 848 O O . ALA A 1 108 ? 10.626 -4.829 9.645 1.00 70.12 108 ALA A O 1
ATOM 849 N N . HIS A 1 109 ? 8.920 -6.280 9.845 1.00 74.75 109 HIS A N 1
ATOM 850 C CA . HIS A 1 109 ? 9.748 -7.402 10.265 1.00 74.75 109 HIS A CA 1
ATOM 851 C C . HIS A 1 109 ? 10.608 -7.926 9.100 1.00 74.75 109 HIS A C 1
ATOM 853 O O . HIS A 1 109 ? 10.161 -7.958 7.951 1.00 74.75 109 HIS A O 1
ATOM 859 N N . THR A 1 110 ? 11.831 -8.386 9.384 1.00 74.19 110 THR A N 1
ATOM 860 C CA . THR A 1 110 ? 12.788 -8.880 8.368 1.00 74.19 110 THR A CA 1
ATOM 861 C C . THR A 1 110 ? 12.255 -10.061 7.556 1.00 74.19 110 THR A C 1
ATOM 863 O O . THR A 1 110 ? 12.593 -10.217 6.384 1.00 74.19 110 THR A O 1
ATOM 866 N N . SER A 1 111 ? 11.355 -10.848 8.149 1.00 81.06 111 SER A N 1
ATOM 867 C CA . SER A 1 111 ? 10.645 -11.953 7.491 1.00 81.06 111 SER A CA 1
ATOM 868 C C . SER A 1 111 ? 9.794 -11.519 6.296 1.00 81.06 111 SER A C 1
ATOM 870 O O . SER A 1 111 ? 9.396 -12.368 5.506 1.00 81.06 111 SER A O 1
ATOM 872 N N . ARG A 1 112 ? 9.526 -10.219 6.121 1.00 87.25 112 ARG A N 1
ATOM 873 C CA . ARG A 1 112 ? 8.780 -9.702 4.968 1.00 87.25 112 ARG A CA 1
ATOM 874 C C . ARG A 1 112 ? 9.639 -9.527 3.712 1.00 87.25 112 ARG A C 1
ATOM 876 O O . ARG A 1 112 ? 9.083 -9.126 2.704 1.00 87.25 112 ARG A O 1
ATOM 883 N N . PHE A 1 113 ? 10.942 -9.820 3.735 1.00 92.19 113 PHE A N 1
ATOM 884 C CA . PHE A 1 113 ? 11.870 -9.557 2.619 1.00 92.19 113 PHE A CA 1
ATOM 885 C C . PHE A 1 113 ? 12.617 -10.822 2.147 1.00 92.19 113 PHE A C 1
ATOM 887 O O . PHE A 1 113 ? 13.827 -10.781 1.917 1.00 92.19 113 PHE A O 1
ATOM 894 N N . ILE A 1 114 ? 11.939 -11.971 2.067 1.00 94.06 114 ILE A N 1
ATOM 895 C CA . ILE A 1 114 ? 12.574 -13.289 1.872 1.00 94.06 114 ILE A CA 1
ATOM 896 C C . ILE A 1 114 ? 13.351 -13.343 0.550 1.00 94.06 114 ILE A C 1
ATOM 898 O O . ILE A 1 114 ? 14.570 -13.521 0.560 1.00 94.06 114 ILE A O 1
ATOM 902 N N . SER A 1 115 ? 12.668 -13.130 -0.577 1.00 95.31 115 SER A N 1
ATOM 903 C CA . SER A 1 115 ? 13.262 -13.214 -1.917 1.00 95.31 115 SER A CA 1
ATOM 904 C C . SER A 1 115 ? 14.341 -12.151 -2.135 1.00 95.31 115 SER A C 1
ATOM 906 O O . SER A 1 115 ? 15.375 -12.423 -2.748 1.00 95.31 115 SER A O 1
ATOM 908 N N . ALA A 1 116 ? 14.137 -10.952 -1.585 1.00 95.38 116 ALA A N 1
ATOM 909 C CA . ALA A 1 116 ? 15.071 -9.835 -1.702 1.00 95.38 116 ALA A CA 1
ATOM 910 C C . ALA A 1 116 ? 16.406 -10.074 -0.976 1.00 95.38 116 ALA A C 1
ATOM 912 O O . ALA A 1 116 ? 17.440 -9.569 -1.419 1.00 95.38 116 ALA A O 1
ATOM 913 N N . ASN A 1 117 ? 16.394 -10.863 0.105 1.00 95.00 117 ASN A N 1
ATOM 914 C CA . ASN A 1 117 ? 17.575 -11.170 0.915 1.00 95.00 117 ASN A CA 1
ATOM 915 C C . ASN A 1 117 ? 18.377 -12.390 0.436 1.00 95.00 117 ASN A C 1
ATOM 917 O O . ASN A 1 117 ? 19.475 -12.626 0.954 1.00 95.00 117 ASN A O 1
ATOM 921 N N . LEU A 1 118 ? 17.871 -13.159 -0.536 1.00 95.75 118 LEU A N 1
ATOM 922 C CA . LEU A 1 118 ? 18.599 -14.306 -1.080 1.00 95.75 118 LEU A CA 1
ATOM 923 C C . LEU A 1 118 ? 19.979 -13.872 -1.612 1.00 95.75 118 LEU A C 1
ATOM 925 O O . LEU A 1 118 ? 20.079 -12.835 -2.279 1.00 95.75 118 LEU A O 1
ATOM 929 N N . PRO A 1 119 ? 21.057 -14.650 -1.374 1.00 96.88 119 PRO A N 1
ATOM 930 C CA . PRO A 1 119 ? 22.403 -14.289 -1.825 1.00 96.88 119 PRO A CA 1
ATOM 931 C C . PRO A 1 119 ? 22.483 -13.979 -3.327 1.00 96.88 119 PRO A C 1
ATOM 933 O O . PRO A 1 119 ? 23.128 -13.005 -3.715 1.00 96.88 119 PRO A O 1
ATOM 936 N N . CYS A 1 120 ? 21.760 -14.744 -4.152 1.00 96.88 120 CYS A N 1
ATOM 937 C CA . CYS A 1 120 ? 21.676 -14.577 -5.606 1.00 96.88 120 CYS A CA 1
ATOM 938 C C . CYS A 1 120 ? 20.951 -13.292 -6.061 1.00 96.88 120 CYS A C 1
ATOM 940 O O . CYS A 1 120 ? 21.030 -12.931 -7.234 1.00 96.88 120 CYS A O 1
ATOM 942 N N . ASN A 1 121 ? 20.270 -12.582 -5.154 1.00 97.56 121 ASN A N 1
ATOM 943 C CA . ASN A 1 121 ? 19.519 -11.360 -5.449 1.00 97.56 121 ASN A CA 1
ATOM 944 C C . ASN A 1 121 ? 20.143 -10.094 -4.849 1.00 97.56 121 ASN A C 1
ATOM 946 O O . ASN A 1 121 ? 19.756 -8.995 -5.241 1.00 97.56 121 ASN A O 1
ATOM 950 N N . LYS A 1 122 ? 21.144 -10.206 -3.963 1.00 95.38 122 LYS A N 1
ATOM 951 C CA . LYS A 1 122 ? 21.748 -9.043 -3.282 1.00 95.38 122 LYS A CA 1
ATOM 952 C C . LYS A 1 122 ? 22.234 -7.958 -4.246 1.00 95.38 122 LYS A C 1
ATOM 954 O O . LYS A 1 122 ? 21.974 -6.784 -4.015 1.00 95.38 122 LYS A O 1
ATOM 959 N N . PHE A 1 123 ? 22.885 -8.347 -5.342 1.00 95.50 123 PHE A N 1
ATOM 960 C CA . PHE A 1 123 ? 23.405 -7.416 -6.352 1.00 95.50 123 PHE A CA 1
ATOM 961 C C . PHE A 1 123 ? 22.321 -6.825 -7.271 1.00 95.50 123 PHE A C 1
ATOM 963 O O . PHE A 1 123 ? 22.599 -5.894 -8.021 1.00 95.50 123 PHE A O 1
ATOM 970 N N . LYS A 1 124 ? 21.088 -7.347 -7.221 1.00 95.00 124 LYS A N 1
ATOM 971 C CA . LYS A 1 124 ? 19.933 -6.835 -7.980 1.00 95.00 124 LYS A CA 1
ATOM 972 C C . LYS A 1 124 ? 19.229 -5.682 -7.250 1.00 95.00 124 LYS A C 1
ATOM 974 O O . LYS A 1 124 ? 18.303 -5.087 -7.793 1.00 95.00 124 LYS A O 1
ATOM 979 N N . ASN A 1 125 ? 19.667 -5.354 -6.032 1.00 94.25 125 ASN A N 1
ATOM 980 C CA . ASN A 1 125 ? 19.172 -4.232 -5.244 1.00 94.25 125 ASN A CA 1
ATOM 981 C C . ASN A 1 125 ? 20.161 -3.067 -5.316 1.00 94.25 125 ASN A C 1
ATOM 983 O O . ASN A 1 125 ? 21.313 -3.207 -4.914 1.00 94.25 125 ASN A O 1
ATOM 987 N N . ARG A 1 126 ? 19.703 -1.893 -5.771 1.00 92.31 126 ARG A N 1
ATOM 988 C CA . ARG A 1 126 ? 20.524 -0.668 -5.759 1.00 92.31 126 ARG A CA 1
ATOM 989 C C . ARG A 1 126 ? 20.885 -0.241 -4.332 1.00 92.31 126 ARG A C 1
ATOM 991 O O . ARG A 1 126 ? 21.993 0.228 -4.096 1.00 92.31 126 ARG A O 1
ATOM 998 N N . LEU A 1 127 ? 19.939 -0.379 -3.404 1.00 89.94 127 LEU A N 1
ATOM 999 C CA . LEU A 1 127 ? 20.082 -0.025 -1.995 1.00 89.94 127 LEU A CA 1
ATOM 1000 C C . LEU A 1 127 ? 19.665 -1.221 -1.140 1.00 89.94 127 LEU A C 1
ATOM 1002 O O . LEU A 1 127 ? 18.571 -1.751 -1.300 1.00 89.94 127 LEU A O 1
ATOM 1006 N N . VAL A 1 128 ? 20.529 -1.641 -0.217 1.00 90.50 128 VAL A N 1
ATOM 1007 C CA . VAL A 1 128 ? 20.289 -2.828 0.628 1.00 90.50 128 VAL A CA 1
ATOM 1008 C C . VAL A 1 128 ? 19.205 -2.608 1.683 1.00 90.50 128 VAL A C 1
ATOM 1010 O O . VAL A 1 128 ? 18.635 -3.563 2.193 1.00 90.50 128 VAL A O 1
ATOM 1013 N N . ASN A 1 129 ? 18.916 -1.351 2.014 1.00 89.00 129 ASN A N 1
ATOM 1014 C CA . ASN A 1 129 ? 17.882 -0.952 2.963 1.00 89.00 129 ASN A CA 1
ATOM 1015 C C . ASN A 1 129 ? 16.536 -0.631 2.290 1.00 89.00 129 ASN A C 1
ATOM 1017 O O . ASN A 1 129 ? 15.600 -0.256 2.989 1.00 89.00 129 ASN A O 1
ATOM 1021 N N . ILE A 1 130 ? 16.431 -0.769 0.961 1.00 91.38 130 ILE A N 1
ATOM 1022 C CA . ILE A 1 130 ? 15.183 -0.581 0.213 1.00 91.38 130 ILE A CA 1
ATOM 1023 C C . ILE A 1 130 ? 14.891 -1.859 -0.570 1.00 91.38 130 ILE A C 1
ATOM 1025 O O . ILE A 1 130 ? 15.460 -2.113 -1.632 1.00 91.38 130 ILE A O 1
ATOM 1029 N N . MET A 1 131 ? 14.004 -2.681 -0.017 1.00 93.56 131 MET A N 1
ATOM 1030 C CA . MET A 1 131 ? 13.638 -3.988 -0.557 1.00 93.56 131 MET A CA 1
ATOM 1031 C C . MET A 1 131 ? 12.114 -4.119 -0.647 1.00 93.56 131 MET A C 1
ATOM 1033 O O . MET A 1 131 ? 11.412 -3.550 0.192 1.00 93.56 131 MET A O 1
ATOM 1037 N N . PRO A 1 132 ? 11.586 -4.869 -1.630 1.00 94.12 132 PRO A N 1
ATOM 1038 C CA . PRO A 1 132 ? 10.152 -5.088 -1.758 1.00 94.12 132 PRO A CA 1
ATOM 1039 C C . PRO A 1 132 ? 9.657 -6.068 -0.688 1.00 94.12 132 PRO A C 1
ATOM 1041 O O . PRO A 1 132 ? 10.351 -7.032 -0.351 1.00 94.12 132 PRO A O 1
ATOM 1044 N N . PHE A 1 133 ? 8.440 -5.858 -0.179 1.00 92.62 133 PHE A N 1
ATOM 1045 C CA . PHE A 1 133 ? 7.790 -6.865 0.657 1.00 92.62 133 PHE A CA 1
ATOM 1046 C C . PHE A 1 133 ? 7.434 -8.098 -0.170 1.00 92.62 133 PHE A C 1
ATOM 1048 O O . PHE A 1 133 ? 6.938 -7.985 -1.284 1.00 92.62 133 PHE A O 1
ATOM 1055 N N . GLU A 1 134 ? 7.587 -9.283 0.413 1.00 92.75 134 GLU A N 1
ATOM 1056 C CA . GLU A 1 134 ? 7.278 -10.558 -0.234 1.00 92.75 134 GLU A CA 1
ATOM 1057 C C . GLU A 1 134 ? 5.814 -10.623 -0.672 1.00 92.75 134 GLU A C 1
ATOM 1059 O O . GLU A 1 134 ? 5.504 -11.123 -1.746 1.00 92.75 134 GLU A O 1
ATOM 1064 N N . SER A 1 135 ? 4.912 -10.058 0.137 1.00 90.75 135 SER A N 1
ATOM 1065 C CA . SER A 1 135 ? 3.482 -10.036 -0.158 1.00 90.75 135 SER A CA 1
ATOM 1066 C C . SER A 1 135 ? 3.131 -9.198 -1.384 1.00 90.75 135 SER A C 1
ATOM 1068 O O . SER A 1 135 ? 2.090 -9.461 -1.974 1.00 90.75 135 SER A O 1
ATOM 1070 N N . THR A 1 136 ? 3.955 -8.202 -1.737 1.00 89.88 136 THR A N 1
ATOM 1071 C CA . THR A 1 136 ? 3.666 -7.198 -2.777 1.00 89.88 136 THR A CA 1
ATOM 1072 C C . THR A 1 136 ? 4.709 -7.104 -3.879 1.00 89.88 136 THR A C 1
ATOM 1074 O O . THR A 1 136 ? 4.559 -6.283 -4.781 1.00 89.88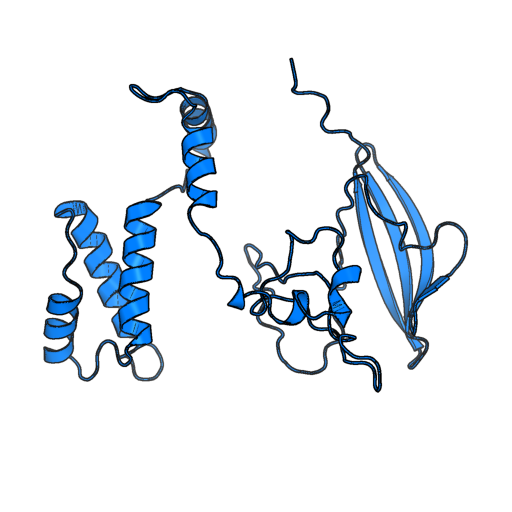 136 THR A O 1
ATOM 1077 N N . ARG A 1 137 ? 5.744 -7.948 -3.859 1.00 91.94 137 ARG A N 1
ATOM 1078 C CA . ARG A 1 137 ? 6.784 -7.938 -4.887 1.00 91.94 137 ARG A CA 1
ATOM 1079 C C . ARG A 1 137 ? 6.221 -8.275 -6.266 1.00 91.94 137 ARG A C 1
ATOM 1081 O O . ARG A 1 137 ? 5.302 -9.082 -6.409 1.00 91.94 137 ARG A O 1
ATOM 1088 N N . VAL A 1 138 ? 6.848 -7.717 -7.291 1.00 88.75 138 VAL A N 1
ATOM 1089 C CA . VAL A 1 138 ? 6.633 -8.131 -8.677 1.00 88.75 138 VAL A CA 1
ATOM 1090 C C . VAL A 1 138 ? 7.391 -9.439 -8.921 1.00 88.75 138 VAL A C 1
ATOM 1092 O O . VAL A 1 138 ? 8.601 -9.518 -8.703 1.00 88.75 138 VAL A O 1
ATOM 1095 N N . CYS A 1 139 ? 6.680 -10.473 -9.371 1.00 88.81 139 CYS A N 1
ATOM 1096 C CA . CYS A 1 139 ? 7.259 -11.774 -9.711 1.00 88.81 139 CYS A CA 1
ATOM 1097 C C . CYS A 1 139 ? 7.409 -11.901 -11.229 1.00 88.81 139 CYS A C 1
ATOM 1099 O O . CYS A 1 139 ? 6.422 -11.823 -11.962 1.00 88.81 139 CYS A O 1
ATOM 1101 N N . LEU A 1 140 ? 8.632 -12.124 -11.705 1.00 87.69 140 LEU A N 1
ATOM 1102 C CA . LEU A 1 140 ? 8.896 -12.424 -13.111 1.00 87.69 140 LEU A CA 1
ATOM 1103 C C . LEU A 1 140 ? 8.695 -13.917 -13.394 1.00 87.69 140 LEU A C 1
ATOM 1105 O O . LEU A 1 140 ? 8.738 -14.751 -12.491 1.00 87.69 140 LEU A O 1
ATOM 1109 N N . GLN A 1 141 ? 8.522 -14.265 -14.670 1.00 86.38 141 GLN A N 1
ATOM 1110 C CA . GLN A 1 141 ? 8.521 -15.664 -15.092 1.00 86.38 141 GLN A CA 1
ATOM 1111 C C . GLN A 1 141 ? 9.924 -16.267 -14.887 1.00 86.38 141 GLN A C 1
ATOM 1113 O O . GLN A 1 141 ? 10.884 -15.761 -15.479 1.00 86.38 141 GLN A O 1
ATOM 1118 N N . PRO A 1 142 ? 10.072 -17.338 -14.084 1.00 90.00 142 PRO A N 1
ATOM 1119 C CA . PRO A 1 142 ? 11.376 -17.931 -13.818 1.00 90.00 142 PRO A CA 1
ATOM 1120 C C . PRO A 1 142 ? 12.041 -18.451 -15.097 1.00 90.00 142 PRO A C 1
ATOM 1122 O O . PRO A 1 142 ? 11.429 -19.143 -15.913 1.00 90.00 142 PRO A O 1
ATOM 1125 N N . THR A 1 143 ? 13.332 -18.171 -15.249 1.00 90.56 143 THR A N 1
ATOM 1126 C CA . THR A 1 143 ? 14.164 -18.724 -16.322 1.00 90.56 143 THR A CA 1
ATOM 1127 C C . THR A 1 143 ? 14.813 -20.026 -15.855 1.00 90.56 143 THR A C 1
ATOM 1129 O O . THR A 1 143 ? 15.435 -20.086 -14.793 1.00 90.56 143 THR A O 1
ATOM 1132 N N . ARG A 1 144 ? 14.689 -21.092 -16.659 1.00 91.38 144 ARG A N 1
ATOM 1133 C CA . ARG A 1 144 ? 15.252 -22.413 -16.332 1.00 91.38 144 ARG A CA 1
ATOM 1134 C C . ARG A 1 144 ? 16.762 -22.321 -16.090 1.00 91.38 144 ARG A C 1
ATOM 1136 O O . ARG A 1 144 ? 17.486 -21.772 -16.914 1.00 91.38 144 ARG A O 1
ATOM 1143 N N . GLY A 1 145 ? 17.221 -22.894 -14.978 1.00 93.12 145 GLY A N 1
ATOM 1144 C CA . GLY A 1 145 ? 18.640 -22.945 -14.610 1.00 93.12 145 GLY A CA 1
ATOM 1145 C C . GLY A 1 145 ? 19.217 -21.646 -14.037 1.00 93.12 145 GLY A C 1
ATOM 1146 O O . GLY A 1 145 ? 20.398 -21.624 -13.710 1.00 93.12 145 GLY A O 1
ATOM 1147 N N . VAL A 1 146 ? 18.415 -20.583 -13.887 1.00 94.62 146 VAL A N 1
ATOM 1148 C CA . VAL A 1 146 ? 18.866 -19.301 -13.324 1.00 94.62 146 VAL A CA 1
ATOM 1149 C C . VAL A 1 146 ? 18.134 -19.030 -12.012 1.00 94.62 146 VAL A C 1
ATOM 1151 O O . VAL A 1 146 ? 16.968 -18.629 -12.003 1.00 94.62 146 VAL A O 1
ATOM 1154 N N . GLU A 1 147 ? 18.821 -19.246 -10.895 1.00 95.44 147 GLU A N 1
ATOM 1155 C CA . GLU A 1 147 ? 18.285 -18.985 -9.558 1.00 95.44 147 GLU A CA 1
ATOM 1156 C C . GLU A 1 147 ? 17.971 -17.489 -9.355 1.00 95.44 147 GLU A C 1
ATOM 1158 O O . GLU A 1 147 ? 18.719 -16.605 -9.784 1.00 95.44 147 GLU A O 1
ATOM 1163 N N . GLY A 1 148 ? 16.831 -17.196 -8.724 1.00 94.50 148 GLY A N 1
ATOM 1164 C CA . GLY A 1 148 ? 16.366 -15.827 -8.481 1.00 94.50 148 GLY A CA 1
ATOM 1165 C C . GLY A 1 148 ? 16.012 -15.047 -9.752 1.00 94.50 148 GLY A C 1
ATOM 1166 O O . GLY A 1 148 ? 15.956 -13.819 -9.724 1.00 94.50 148 GLY A O 1
ATOM 1167 N N . SER A 1 149 ? 15.826 -15.709 -10.898 1.00 94.25 149 SER A N 1
ATOM 1168 C CA . SER A 1 149 ? 15.403 -15.049 -12.147 1.00 94.25 149 SER A CA 1
ATOM 1169 C C . SER A 1 149 ? 13.959 -14.538 -12.114 1.00 94.25 149 SER A C 1
ATOM 1171 O O . SER A 1 149 ? 13.586 -13.727 -12.955 1.00 94.25 149 SER A O 1
ATOM 1173 N N . ASP A 1 150 ? 13.167 -14.963 -11.130 1.00 92.12 150 ASP A N 1
ATOM 1174 C CA . ASP A 1 150 ? 11.826 -14.453 -10.844 1.00 92.12 150 ASP A CA 1
ATOM 1175 C C . ASP A 1 150 ? 11.842 -13.124 -10.064 1.00 92.12 150 ASP A C 1
ATOM 1177 O O . ASP A 1 150 ? 10.789 -12.521 -9.844 1.00 92.12 150 ASP A O 1
ATOM 1181 N N . TYR A 1 151 ? 13.020 -12.677 -9.616 1.00 95.50 151 TYR A N 1
ATOM 1182 C CA . TYR A 1 151 ? 13.174 -11.516 -8.750 1.00 95.50 151 TYR A CA 1
ATOM 1183 C C . TYR A 1 151 ? 13.549 -10.245 -9.514 1.00 95.50 151 TYR A C 1
ATOM 1185 O O . TYR A 1 151 ? 14.558 -10.186 -10.222 1.00 95.50 151 TYR A O 1
ATOM 1193 N N . ILE A 1 152 ? 12.790 -9.187 -9.239 1.00 94.44 152 ILE A N 1
ATOM 1194 C CA . ILE A 1 152 ? 13.129 -7.793 -9.510 1.00 94.44 152 ILE A CA 1
ATOM 1195 C C . ILE A 1 152 ? 12.786 -6.967 -8.266 1.00 94.44 152 ILE A C 1
ATOM 1197 O O . ILE A 1 152 ? 11.804 -7.250 -7.580 1.00 94.44 152 ILE A O 1
ATOM 1201 N N . ASN A 1 153 ? 13.589 -5.946 -7.954 1.00 94.25 153 ASN A N 1
ATOM 1202 C CA . ASN A 1 153 ? 13.252 -5.004 -6.886 1.00 94.25 153 ASN A CA 1
ATOM 1203 C C . ASN A 1 153 ? 12.145 -4.058 -7.376 1.00 94.25 153 ASN A C 1
ATOM 1205 O O . ASN A 1 153 ? 12.415 -3.003 -7.949 1.00 94.25 153 ASN A O 1
ATOM 1209 N N . GLY A 1 154 ? 10.901 -4.493 -7.202 1.00 91.62 154 GLY A N 1
ATOM 1210 C CA . GLY A 1 154 ? 9.697 -3.743 -7.528 1.00 91.62 154 GLY A CA 1
ATOM 1211 C C . GLY A 1 154 ? 8.512 -4.271 -6.728 1.00 91.62 154 GLY A C 1
ATOM 1212 O O . GLY A 1 154 ? 8.447 -5.465 -6.432 1.00 91.62 154 GLY A O 1
ATOM 1213 N N . SER A 1 155 ? 7.585 -3.377 -6.392 1.00 89.69 155 SER A N 1
ATOM 1214 C CA . SER A 1 155 ? 6.385 -3.681 -5.609 1.00 89.69 155 SER A CA 1
ATOM 1215 C C . SER A 1 155 ? 5.140 -3.184 -6.334 1.00 89.69 155 SER A C 1
ATOM 1217 O O . SER A 1 155 ? 5.147 -2.087 -6.893 1.00 89.69 155 SER A O 1
ATOM 1219 N N . PHE A 1 156 ? 4.064 -3.959 -6.277 1.00 85.44 156 PHE A N 1
ATOM 1220 C CA . PHE A 1 156 ? 2.726 -3.496 -6.614 1.00 85.44 156 PHE A CA 1
ATOM 1221 C C . PHE A 1 156 ? 2.244 -2.500 -5.553 1.00 85.44 156 PHE A C 1
ATOM 1223 O O . PHE A 1 156 ? 2.374 -2.753 -4.354 1.00 85.44 156 PHE A O 1
ATOM 1230 N N . ILE A 1 157 ? 1.729 -1.358 -6.009 1.00 84.31 157 ILE A N 1
ATOM 1231 C CA . ILE A 1 157 ? 1.145 -0.304 -5.176 1.00 84.31 157 ILE A CA 1
ATOM 1232 C C . ILE A 1 157 ? -0.293 -0.094 -5.640 1.00 84.31 157 ILE A C 1
ATOM 1234 O O . ILE A 1 157 ? -0.540 0.059 -6.839 1.00 84.31 157 ILE A O 1
ATOM 1238 N N . ASP A 1 158 ? -1.249 -0.137 -4.721 1.00 83.75 158 ASP A N 1
ATOM 1239 C CA . ASP A 1 158 ? -2.649 0.114 -5.052 1.00 83.75 158 ASP A CA 1
ATOM 1240 C C . ASP A 1 158 ? -2.870 1.607 -5.337 1.00 83.75 158 ASP A C 1
ATOM 1242 O O . ASP A 1 158 ? -2.369 2.478 -4.623 1.00 83.75 158 ASP A O 1
ATOM 1246 N N . GLY A 1 159 ? -3.599 1.902 -6.413 1.00 83.56 159 GLY A N 1
ATOM 1247 C CA . GLY A 1 159 ? -4.016 3.256 -6.763 1.00 83.56 159 GLY A CA 1
ATOM 1248 C C . GLY A 1 159 ? -5.376 3.606 -6.157 1.00 83.56 159 GLY A C 1
ATOM 1249 O O . GLY A 1 159 ? -6.040 2.772 -5.550 1.00 83.56 159 GLY A O 1
ATOM 1250 N N . TYR A 1 160 ? -5.837 4.840 -6.382 1.00 84.94 160 TYR A N 1
ATOM 1251 C CA . TYR A 1 160 ? -7.124 5.312 -5.851 1.00 84.94 160 TYR A CA 1
ATOM 1252 C C . TYR A 1 160 ? -8.326 4.462 -6.303 1.00 84.94 160 TYR A C 1
ATOM 1254 O O . TYR A 1 160 ? -9.197 4.140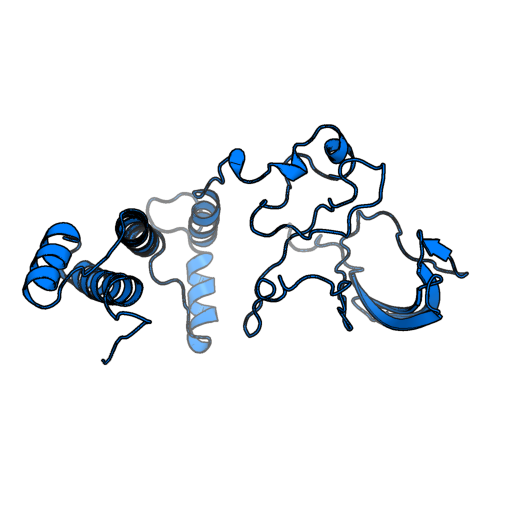 -5.502 1.00 84.94 160 TYR A O 1
ATOM 1262 N N . SER A 1 161 ? -8.384 4.107 -7.590 1.00 81.38 161 SER A N 1
ATOM 1263 C CA . SER A 1 161 ? -9.531 3.416 -8.199 1.00 81.38 161 SER A CA 1
ATOM 1264 C C . SER A 1 161 ? -9.246 1.978 -8.631 1.00 81.38 161 SER A C 1
ATOM 1266 O O . SER A 1 161 ? -10.165 1.282 -9.059 1.00 81.38 161 SER A O 1
ATOM 1268 N N . GLN A 1 162 ? -7.991 1.527 -8.559 1.00 76.56 162 GLN A N 1
ATOM 1269 C CA . GLN A 1 162 ? -7.567 0.218 -9.050 1.00 76.56 162 GLN A CA 1
ATOM 1270 C C . GLN A 1 162 ? -6.580 -0.418 -8.078 1.00 76.56 162 GLN A C 1
ATOM 1272 O O . GLN A 1 162 ? -5.563 0.181 -7.727 1.00 76.56 162 GLN A O 1
ATOM 1277 N N . GLN A 1 163 ? -6.876 -1.652 -7.679 1.00 67.94 163 GLN A N 1
ATOM 1278 C CA . GLN A 1 163 ? -5.941 -2.483 -6.932 1.00 67.94 163 GLN A CA 1
ATOM 1279 C C . GLN A 1 163 ? -4.990 -3.155 -7.917 1.00 67.94 163 GLN A C 1
ATOM 1281 O O . GLN A 1 163 ? -5.433 -3.843 -8.835 1.00 67.94 163 GLN A O 1
ATOM 1286 N N . SER A 1 164 ? -3.687 -2.982 -7.719 1.00 64.44 164 SER A N 1
ATOM 1287 C CA . SER A 1 164 ? -2.665 -3.632 -8.548 1.00 64.44 164 SER A CA 1
ATOM 1288 C C . SER A 1 164 ? -2.423 -5.085 -8.123 1.00 64.44 164 SER A C 1
ATOM 1290 O O . SER A 1 164 ? -1.871 -5.882 -8.877 1.00 64.44 164 SER A O 1
ATOM 1292 N N . HIS A 1 165 ? -2.907 -5.464 -6.938 1.00 51.47 165 HIS A N 1
ATOM 1293 C CA . HIS A 1 165 ? -2.765 -6.796 -6.355 1.00 51.47 165 HIS A CA 1
ATOM 1294 C C . HIS A 1 165 ? -3.664 -7.901 -6.932 1.00 51.47 165 HIS A C 1
ATOM 1296 O O . HIS A 1 165 ? -3.458 -9.080 -6.612 1.00 51.47 165 HIS A O 1
ATOM 1302 N N . MET A 1 166 ? -4.677 -7.545 -7.730 1.00 41.50 166 MET A N 1
ATOM 1303 C CA . MET A 1 166 ? -5.760 -8.461 -8.113 1.00 41.50 166 MET A CA 1
ATOM 1304 C C . MET A 1 166 ? -5.517 -9.240 -9.420 1.00 41.50 166 MET A C 1
ATOM 1306 O O . MET A 1 166 ? -6.376 -10.017 -9.820 1.00 41.50 166 MET A O 1
ATOM 1310 N N . GLU A 1 167 ? -4.340 -9.125 -10.044 1.00 44.41 167 GLU A N 1
ATOM 1311 C CA . GLU A 1 167 ? -3.946 -9.916 -11.227 1.00 44.41 167 GLU A CA 1
ATOM 1312 C C . GLU A 1 167 ? -2.911 -11.004 -10.877 1.00 44.41 167 GLU A C 1
ATOM 1314 O O . GLU A 1 167 ? -1.860 -11.136 -11.499 1.00 44.41 167 GLU A O 1
ATOM 1319 N N . ARG A 1 168 ? -3.200 -11.807 -9.844 1.00 44.28 168 ARG A N 1
ATOM 1320 C CA . ARG A 1 168 ? -2.425 -13.021 -9.507 1.00 44.28 168 ARG A CA 1
ATOM 1321 C C . ARG A 1 168 ? -2.809 -14.254 -10.334 1.00 44.28 168 ARG A C 1
ATOM 1323 O O . ARG A 1 168 ? -2.246 -15.325 -10.105 1.00 44.28 168 ARG A O 1
ATOM 1330 N N . ASP A 1 169 ? -3.718 -14.121 -11.297 1.00 38.28 169 ASP A N 1
ATOM 1331 C CA . ASP A 1 169 ? -4.014 -15.203 -12.233 1.00 38.28 169 ASP A CA 1
ATOM 1332 C C . ASP A 1 169 ? -2.892 -15.326 -13.270 1.00 38.28 169 ASP A C 1
ATOM 1334 O O . ASP A 1 169 ? -2.857 -14.673 -14.307 1.00 38.28 169 ASP A O 1
ATOM 1338 N N . SER A 1 170 ? -1.922 -16.165 -12.904 1.00 39.16 170 SER A N 1
ATOM 1339 C CA . SER A 1 170 ? -1.227 -17.128 -13.758 1.00 39.16 170 SER A CA 1
ATOM 1340 C C . SER A 1 170 ? -1.272 -16.825 -15.266 1.00 39.16 170 SER A C 1
ATOM 1342 O O . SER A 1 170 ? -2.250 -17.139 -15.930 1.00 39.16 170 SER A O 1
ATOM 1344 N N . GLN A 1 171 ? -0.140 -16.349 -15.803 1.00 37.09 171 GLN A N 1
ATOM 1345 C CA . GLN A 1 171 ? 0.239 -16.238 -17.233 1.00 37.09 171 GLN A CA 1
ATOM 1346 C C . GLN A 1 171 ? 0.155 -14.877 -17.931 1.00 37.09 171 GLN A C 1
ATOM 1348 O O . GLN A 1 171 ? 0.640 -14.770 -19.060 1.00 37.09 171 GLN A O 1
ATOM 1353 N N . SER A 1 172 ? -0.306 -13.801 -17.308 1.00 33.59 172 SER A N 1
ATOM 1354 C CA . SER A 1 172 ? -0.115 -12.481 -17.913 1.00 33.59 172 SER A CA 1
ATOM 1355 C C . SER A 1 172 ? 1.335 -12.020 -17.722 1.00 33.59 172 SER A C 1
ATOM 1357 O O . SER A 1 172 ? 1.756 -11.595 -16.650 1.00 33.59 172 SER A O 1
ATOM 1359 N N . VAL A 1 173 ? 2.125 -12.066 -18.803 1.00 39.56 173 VAL A N 1
ATOM 1360 C CA . VAL A 1 173 ? 3.169 -11.050 -19.041 1.00 39.56 173 VAL A CA 1
ATOM 1361 C C . VAL A 1 173 ? 2.584 -9.716 -18.594 1.00 39.56 173 VAL A C 1
ATOM 1363 O O . VAL A 1 173 ? 1.441 -9.455 -18.961 1.00 39.56 173 VAL A O 1
ATOM 1366 N N . LEU A 1 174 ? 3.318 -8.922 -17.805 1.00 42.50 174 LEU A N 1
ATOM 1367 C CA . LEU A 1 174 ? 2.900 -7.590 -17.361 1.00 42.50 174 LEU A CA 1
ATOM 1368 C C . LEU A 1 174 ? 2.434 -6.789 -18.596 1.00 42.50 174 LEU A C 1
ATOM 1370 O O . LEU A 1 174 ? 3.232 -6.179 -19.311 1.00 42.50 174 LEU A O 1
ATOM 1374 N N . LYS A 1 175 ? 1.138 -6.852 -18.912 1.00 38.28 175 LYS A N 1
ATOM 1375 C CA . LYS A 1 175 ? 0.518 -6.137 -20.023 1.00 38.28 175 LYS A CA 1
ATOM 1376 C C . LYS A 1 175 ? 0.152 -4.793 -19.444 1.00 38.28 175 LYS A C 1
ATOM 1378 O O . LYS A 1 175 ? -0.999 -4.524 -19.140 1.00 38.28 175 LYS A O 1
ATOM 1383 N N . VAL A 1 176 ? 1.176 -3.980 -19.230 1.00 45.47 176 VAL A N 1
ATOM 1384 C CA . VAL A 1 176 ? 1.007 -2.597 -18.816 1.00 45.47 176 VAL A CA 1
ATOM 1385 C C . VAL A 1 176 ? 1.072 -1.773 -20.101 1.00 45.47 176 VAL A C 1
ATOM 1387 O O . VAL A 1 176 ? 2.172 -1.448 -20.542 1.00 45.47 176 VAL A O 1
ATOM 1390 N N . PRO A 1 177 ? -0.066 -1.474 -20.764 1.00 36.94 177 PRO A N 1
ATOM 1391 C CA . PRO A 1 177 ? -0.066 -0.652 -21.978 1.00 36.94 177 PRO A CA 1
ATOM 1392 C C . PRO A 1 177 ? 0.476 0.766 -21.726 1.00 36.94 177 PRO A C 1
ATOM 1394 O O . PRO A 1 177 ? 0.848 1.460 -22.669 1.00 36.94 177 PRO A O 1
ATOM 1397 N N . TYR A 1 178 ? 0.563 1.179 -20.456 1.00 42.84 178 TYR A N 1
ATOM 1398 C CA . TYR A 1 178 ? 1.068 2.476 -20.018 1.00 42.84 178 TYR A CA 1
ATOM 1399 C C . TYR A 1 178 ? 2.000 2.303 -18.815 1.00 42.84 178 TYR A C 1
ATOM 1401 O O . TYR A 1 178 ? 1.560 2.344 -17.667 1.00 42.84 178 TYR A O 1
ATOM 1409 N N . LEU A 1 179 ? 3.288 2.063 -19.066 1.00 48.19 179 LEU A N 1
ATOM 1410 C CA . LEU A 1 179 ? 4.301 2.077 -18.013 1.00 48.19 179 LEU A CA 1
ATOM 1411 C C . LEU A 1 179 ? 4.882 3.493 -17.911 1.00 48.19 179 LEU A C 1
ATOM 1413 O O . LEU A 1 179 ? 5.777 3.863 -18.668 1.00 48.19 179 LEU A O 1
ATOM 1417 N N . SER A 1 180 ? 4.379 4.286 -16.966 1.00 47.53 180 SER A N 1
ATOM 1418 C CA . SER A 1 180 ? 5.011 5.554 -16.591 1.00 47.53 180 SER A CA 1
ATOM 1419 C C . SER A 1 180 ? 6.189 5.258 -15.666 1.00 47.53 180 SER A C 1
ATOM 1421 O O . SER A 1 180 ? 5.987 4.872 -14.514 1.00 47.53 180 SER A O 1
ATOM 1423 N N . VAL A 1 181 ? 7.418 5.402 -16.166 1.00 52.62 181 VAL A N 1
ATOM 1424 C CA . VAL A 1 181 ? 8.622 5.246 -15.344 1.00 52.62 181 VAL A CA 1
ATOM 1425 C C . VAL A 1 181 ? 9.136 6.624 -14.971 1.00 52.62 181 VAL A C 1
ATOM 1427 O O . VAL A 1 181 ? 9.680 7.335 -15.807 1.00 52.62 181 VAL A O 1
ATOM 1430 N N . TYR A 1 182 ? 8.991 6.975 -13.697 1.00 50.56 182 TYR A N 1
ATOM 1431 C CA . TYR A 1 182 ? 9.565 8.191 -13.141 1.00 50.56 182 TYR A CA 1
ATOM 1432 C C . TYR A 1 182 ? 11.038 7.943 -12.820 1.00 50.56 182 TYR A C 1
ATOM 1434 O O . TYR A 1 182 ? 11.364 7.227 -11.870 1.00 50.56 182 TYR A O 1
ATOM 1442 N N . ILE A 1 183 ? 11.934 8.514 -13.622 1.00 55.41 183 ILE A N 1
ATOM 1443 C CA . ILE A 1 183 ? 13.372 8.471 -13.357 1.00 55.41 183 ILE A CA 1
ATOM 1444 C C . ILE A 1 183 ? 13.774 9.763 -12.646 1.00 55.41 183 ILE A C 1
ATOM 1446 O O . ILE A 1 183 ? 13.655 10.854 -13.199 1.00 55.41 183 ILE A O 1
ATOM 1450 N N . ILE A 1 184 ? 14.296 9.622 -11.429 1.00 52.56 184 ILE A N 1
ATOM 1451 C CA . ILE A 1 184 ? 15.072 10.667 -10.750 1.00 52.56 184 ILE A CA 1
ATOM 1452 C C . ILE A 1 184 ? 16.549 10.416 -11.091 1.00 52.56 184 ILE A C 1
ATOM 1454 O O . ILE A 1 184 ? 16.950 9.253 -11.086 1.00 52.56 184 ILE A O 1
ATOM 1458 N N . GLU A 1 185 ? 17.314 11.482 -11.378 1.00 53.66 185 GLU A N 1
ATOM 1459 C CA . GLU A 1 185 ? 18.709 11.631 -11.885 1.00 53.66 185 GLU A CA 1
ATOM 1460 C C . GLU A 1 185 ? 19.744 10.480 -11.762 1.00 53.66 185 GLU A C 1
ATOM 1462 O O . GLU A 1 185 ? 20.765 10.501 -12.441 1.00 53.66 185 GLU A O 1
ATOM 1467 N N . LYS A 1 186 ? 19.553 9.459 -10.922 1.00 70.38 186 LYS A N 1
ATOM 1468 C CA . LYS A 1 186 ? 20.534 8.406 -10.608 1.00 70.38 186 LYS A CA 1
ATOM 1469 C C . LYS A 1 186 ? 20.132 7.021 -11.131 1.00 70.38 186 LYS A C 1
ATOM 1471 O O . LYS A 1 186 ? 20.149 6.044 -10.375 1.00 70.38 186 LYS A O 1
ATOM 1476 N N . CYS A 1 187 ? 19.799 6.897 -12.418 1.00 78.75 187 CYS A N 1
ATOM 1477 C CA . CYS A 1 187 ? 19.477 5.609 -13.048 1.00 78.75 187 CYS A CA 1
ATOM 1478 C C . CYS A 1 187 ? 20.473 5.219 -14.154 1.00 78.75 187 CYS A C 1
ATOM 1480 O O . CYS A 1 187 ? 21.075 6.071 -14.795 1.00 78.75 187 CYS A O 1
ATOM 1482 N N . HIS A 1 188 ? 20.659 3.910 -14.363 1.00 84.94 188 HIS A N 1
ATOM 1483 C CA . HIS A 1 188 ? 21.349 3.415 -15.556 1.00 84.94 188 HIS A CA 1
ATOM 1484 C C . HIS A 1 188 ? 20.418 3.590 -16.757 1.00 84.94 188 HIS A C 1
ATOM 1486 O O . HIS A 1 188 ? 19.227 3.302 -16.640 1.00 84.94 188 HIS A O 1
ATOM 1492 N N . GLN A 1 189 ? 20.946 4.017 -17.901 1.00 86.50 189 GLN A N 1
ATOM 1493 C CA . GLN A 1 189 ? 20.161 4.129 -19.124 1.00 86.50 189 GLN A CA 1
ATOM 1494 C C . GLN A 1 189 ? 19.734 2.733 -19.609 1.00 86.50 189 GLN A C 1
ATOM 1496 O O . GLN A 1 189 ? 20.528 1.989 -20.177 1.00 86.50 189 GLN A O 1
ATOM 1501 N N . TYR A 1 190 ? 18.471 2.375 -19.375 1.00 86.25 190 TYR A N 1
ATOM 1502 C CA . TYR A 1 190 ? 17.903 1.066 -19.724 1.00 86.25 190 TYR A CA 1
ATOM 1503 C C . TYR A 1 190 ? 17.114 1.077 -21.045 1.00 86.25 190 TYR A C 1
ATOM 1505 O O . TYR A 1 190 ? 16.483 0.079 -21.388 1.00 86.25 190 TYR A O 1
ATOM 1513 N N . TRP A 1 191 ? 17.150 2.188 -21.788 1.00 87.62 191 TRP A N 1
ATOM 1514 C CA . TRP A 1 191 ? 16.499 2.348 -23.089 1.00 87.62 191 TRP A CA 1
ATOM 1515 C C . TRP A 1 191 ? 17.510 2.702 -24.195 1.00 87.62 191 TRP A C 1
ATOM 1517 O O . TRP A 1 191 ? 18.517 3.374 -23.933 1.00 87.62 191 TRP A O 1
ATOM 1527 N N . PRO A 1 192 ? 17.250 2.291 -25.449 1.00 91.06 192 PRO A N 1
ATOM 1528 C CA . PRO A 1 192 ? 18.031 2.727 -26.601 1.00 91.06 192 PRO A CA 1
ATOM 1529 C C . PRO A 1 192 ? 17.744 4.191 -26.957 1.00 91.06 192 PRO A C 1
ATOM 1531 O O . PRO A 1 192 ? 16.593 4.612 -26.926 1.00 91.06 192 PRO A O 1
ATOM 1534 N N . ALA A 1 193 ? 18.774 4.952 -27.340 1.00 88.88 193 ALA A N 1
ATOM 1535 C CA . ALA A 1 193 ? 18.619 6.334 -27.813 1.00 88.88 193 ALA A CA 1
ATOM 1536 C C . ALA A 1 193 ? 18.612 6.429 -29.350 1.00 88.88 193 ALA A C 1
ATOM 1538 O O . ALA A 1 193 ? 17.656 6.919 -29.935 1.00 88.88 193 ALA A O 1
ATOM 1539 N N . GLU A 1 194 ? 19.662 5.931 -30.010 1.00 89.25 194 GLU A N 1
ATOM 1540 C CA . GLU A 1 194 ? 19.848 6.130 -31.459 1.00 89.25 194 GLU A CA 1
ATOM 1541 C C . GLU A 1 194 ? 19.383 4.946 -32.312 1.00 89.25 194 GLU A C 1
ATOM 1543 O O . GLU A 1 194 ? 18.870 5.120 -33.414 1.00 89.25 194 GLU A O 1
ATOM 1548 N N . ARG A 1 195 ? 19.600 3.722 -31.826 1.00 93.38 195 ARG A N 1
ATOM 1549 C CA . ARG A 1 195 ? 19.363 2.485 -32.579 1.00 93.38 195 ARG A CA 1
ATOM 1550 C C . ARG A 1 195 ? 18.683 1.449 -31.713 1.00 93.38 195 ARG A C 1
ATOM 1552 O O . ARG A 1 195 ? 18.895 1.432 -30.502 1.00 93.38 195 ARG A O 1
ATOM 1559 N N . SER A 1 196 ? 17.945 0.550 -32.351 1.00 94.06 196 SER A N 1
ATOM 1560 C CA . SER A 1 196 ? 17.293 -0.569 -31.684 1.00 94.06 196 SER A CA 1
ATOM 1561 C C . SER A 1 196 ? 18.264 -1.359 -30.809 1.00 94.06 196 SER A C 1
ATOM 1563 O O . SER A 1 196 ? 19.411 -1.614 -31.192 1.00 94.06 196 SER A O 1
ATOM 1565 N N . ALA A 1 197 ? 17.789 -1.779 -29.642 1.00 94.38 197 ALA A N 1
ATOM 1566 C CA . ALA A 1 197 ? 18.538 -2.621 -28.719 1.00 94.38 197 ALA A CA 1
ATOM 1567 C C . ALA A 1 197 ? 17.720 -3.857 -28.346 1.00 94.38 197 ALA A C 1
ATOM 1569 O O . ALA A 1 197 ? 16.492 -3.815 -28.271 1.00 94.38 197 ALA A O 1
ATOM 1570 N N . ARG A 1 198 ? 18.410 -4.975 -28.110 1.00 93.06 198 ARG A N 1
ATOM 1571 C CA . ARG A 1 198 ? 17.786 -6.232 -27.697 1.00 93.06 198 ARG A CA 1
ATOM 1572 C C . ARG A 1 198 ? 18.068 -6.504 -26.224 1.00 93.06 198 ARG A C 1
ATOM 1574 O O . ARG A 1 198 ? 19.225 -6.626 -25.831 1.00 93.06 198 ARG A O 1
ATOM 1581 N N . TYR A 1 199 ? 17.005 -6.686 -25.448 1.00 90.00 199 TYR A N 1
ATOM 1582 C CA . TYR A 1 199 ? 17.038 -7.063 -24.039 1.00 90.00 199 TYR A CA 1
ATOM 1583 C C . TYR A 1 199 ? 16.364 -8.426 -23.889 1.00 90.00 199 TYR A C 1
ATOM 1585 O O . TYR A 1 199 ? 15.138 -8.544 -23.895 1.00 90.00 199 TYR A O 1
ATOM 1593 N N . GLN A 1 200 ? 17.177 -9.481 -23.796 1.00 89.31 200 GLN A N 1
ATOM 1594 C CA . GLN A 1 200 ? 16.709 -10.869 -23.765 1.00 89.31 200 GLN A CA 1
ATOM 1595 C C . GLN A 1 200 ? 15.849 -11.209 -25.006 1.00 89.31 200 GLN A C 1
ATOM 1597 O O . GLN A 1 200 ? 16.367 -11.292 -26.127 1.00 89.31 200 GLN A O 1
ATOM 1602 N N . TYR A 1 201 ? 14.545 -11.422 -24.824 1.00 87.88 201 TYR A N 1
ATOM 1603 C CA . TYR A 1 201 ? 13.609 -11.747 -25.901 1.00 87.88 201 TYR A CA 1
ATOM 1604 C C . TYR A 1 201 ? 13.016 -10.507 -26.573 1.00 87.88 201 TYR A C 1
ATOM 1606 O O . TYR A 1 201 ? 12.470 -10.628 -27.662 1.00 87.88 201 TYR A O 1
ATOM 1614 N N . PHE A 1 202 ? 13.154 -9.329 -25.967 1.00 88.06 202 PHE A N 1
ATOM 1615 C CA . PHE A 1 202 ? 12.520 -8.107 -26.442 1.00 88.06 202 PHE A CA 1
ATOM 1616 C C . PHE A 1 202 ? 13.479 -7.277 -27.291 1.00 88.06 202 PHE A C 1
ATOM 1618 O O . PHE A 1 202 ? 14.621 -7.032 -26.900 1.00 88.06 202 PHE A O 1
ATOM 1625 N N . VAL A 1 203 ? 13.006 -6.825 -28.447 1.00 90.06 203 VAL A N 1
ATOM 1626 C CA . VAL A 1 203 ? 13.662 -5.805 -29.270 1.00 90.06 203 VAL A CA 1
ATOM 1627 C C . VAL A 1 203 ? 12.942 -4.488 -29.027 1.00 90.06 203 VAL A C 1
ATOM 1629 O O . VAL A 1 203 ? 11.723 -4.428 -29.166 1.00 90.06 203 VAL A O 1
ATOM 1632 N N . VAL A 1 204 ? 13.689 -3.464 -28.627 1.00 89.62 204 VAL A N 1
ATOM 1633 C CA . VAL A 1 204 ? 13.178 -2.129 -28.316 1.00 89.62 204 VAL A CA 1
ATOM 1634 C C . VAL A 1 204 ? 13.677 -1.177 -29.393 1.00 89.62 204 VAL A C 1
ATOM 1636 O O . VAL A 1 204 ? 14.885 -0.970 -29.518 1.00 89.62 204 VAL A O 1
ATOM 1639 N N . ASP A 1 205 ? 12.753 -0.606 -30.158 1.00 89.88 205 ASP A N 1
ATOM 1640 C CA . ASP A 1 205 ? 13.028 0.373 -31.205 1.00 89.88 205 ASP A CA 1
ATOM 1641 C C . ASP A 1 205 ? 12.637 1.777 -30.704 1.00 89.88 205 ASP A C 1
ATOM 1643 O O . ASP A 1 205 ? 11.474 1.976 -30.331 1.00 89.88 205 ASP A O 1
ATOM 1647 N N . PRO A 1 206 ? 13.559 2.760 -30.679 1.00 91.38 206 PRO A N 1
ATOM 1648 C CA . PRO A 1 206 ? 13.208 4.148 -30.382 1.00 91.38 206 PRO A CA 1
ATOM 1649 C C . PRO A 1 206 ? 12.369 4.731 -31.528 1.00 91.38 206 PRO A C 1
ATOM 1651 O O . PRO A 1 206 ? 12.766 4.653 -32.689 1.00 91.38 206 PRO A O 1
ATOM 1654 N N . MET A 1 207 ? 11.195 5.286 -31.212 1.00 89.75 207 MET A N 1
ATOM 1655 C CA . MET A 1 207 ? 10.247 5.808 -32.208 1.00 89.75 207 MET A CA 1
ATOM 1656 C C . MET A 1 207 ? 10.185 7.333 -32.218 1.00 89.75 207 MET A C 1
ATOM 1658 O O . MET A 1 207 ? 10.265 7.940 -33.284 1.00 89.75 207 MET A O 1
ATOM 1662 N N . ALA A 1 208 ? 10.040 7.950 -31.046 1.00 87.94 208 ALA A N 1
ATOM 1663 C CA . ALA A 1 208 ? 9.957 9.399 -30.916 1.00 87.94 208 ALA A CA 1
ATOM 1664 C C . ALA A 1 208 ? 10.466 9.864 -29.550 1.00 87.94 208 ALA A C 1
ATOM 1666 O O . ALA A 1 208 ? 10.373 9.141 -28.558 1.00 87.94 208 ALA A O 1
ATOM 1667 N N . GLU A 1 209 ? 10.959 11.098 -29.502 1.00 89.38 209 GLU A N 1
ATOM 1668 C CA . GLU A 1 209 ? 11.312 11.800 -28.272 1.00 89.38 209 GLU A CA 1
ATOM 1669 C C . GLU A 1 209 ? 10.724 13.214 -28.313 1.00 89.38 209 GLU A C 1
ATOM 1671 O O . GLU A 1 209 ? 10.885 13.940 -29.295 1.00 89.38 209 GLU A O 1
ATOM 1676 N N . TYR A 1 210 ? 10.041 13.600 -27.237 1.00 86.38 210 TYR A N 1
ATOM 1677 C CA . TYR A 1 210 ? 9.425 14.909 -27.072 1.00 86.38 210 TYR A CA 1
ATOM 1678 C C . TYR A 1 210 ? 9.988 15.581 -25.824 1.00 86.38 210 TYR A C 1
ATOM 1680 O O . TYR A 1 210 ? 9.800 15.104 -24.703 1.00 86.38 210 TYR A O 1
ATOM 1688 N N . ASN A 1 211 ? 10.655 16.712 -26.030 1.00 88.88 211 ASN A N 1
ATOM 1689 C CA . ASN A 1 211 ? 11.207 17.533 -24.963 1.00 88.88 211 ASN A CA 1
ATOM 1690 C C . ASN A 1 211 ? 10.148 18.538 -24.495 1.00 88.88 211 ASN A C 1
ATOM 1692 O O . ASN A 1 211 ? 9.800 19.469 -25.221 1.00 88.88 211 ASN A O 1
ATOM 1696 N N . MET A 1 212 ? 9.625 18.334 -23.289 1.00 85.31 212 MET A N 1
ATOM 1697 C CA . MET A 1 212 ? 8.675 19.228 -22.629 1.00 85.31 212 MET A CA 1
ATOM 1698 C C . MET A 1 212 ? 9.410 20.083 -21.586 1.00 85.31 212 MET A C 1
ATOM 1700 O O . MET A 1 212 ? 10.465 19.675 -21.101 1.00 85.31 212 MET A O 1
ATOM 1704 N N . PRO A 1 213 ? 8.866 21.243 -21.168 1.00 84.75 213 PRO A N 1
ATOM 1705 C CA . PRO A 1 213 ? 9.568 22.148 -20.252 1.00 84.75 213 PRO A CA 1
ATOM 1706 C C . PRO A 1 213 ? 10.016 21.525 -18.920 1.00 84.75 213 PRO A C 1
ATOM 1708 O O . PRO A 1 213 ? 10.951 22.018 -18.302 1.00 84.75 213 PRO A O 1
ATOM 1711 N N . GLN A 1 214 ? 9.336 20.470 -18.461 1.00 79.50 214 GLN A N 1
ATOM 1712 C CA . GLN A 1 214 ? 9.599 19.816 -17.173 1.00 79.50 214 GLN A CA 1
ATOM 1713 C C . GLN A 1 214 ? 9.892 18.316 -17.303 1.00 79.50 214 GLN A C 1
ATOM 1715 O O . GLN A 1 214 ? 10.220 17.677 -16.306 1.00 79.50 214 GLN A O 1
ATOM 1720 N N . TYR A 1 215 ? 9.755 17.737 -18.501 1.00 79.12 215 TYR A N 1
ATOM 1721 C CA . TYR A 1 215 ? 9.964 16.306 -18.696 1.00 79.12 215 TYR A CA 1
ATOM 1722 C C . TYR A 1 215 ? 10.298 15.923 -20.133 1.00 79.12 215 TYR A C 1
ATOM 1724 O O . TYR A 1 215 ? 10.014 16.663 -21.069 1.00 79.12 215 TYR A O 1
ATOM 1732 N N . ILE A 1 216 ? 10.832 14.719 -20.312 1.00 81.75 216 ILE A N 1
ATOM 1733 C CA . ILE A 1 216 ? 11.005 14.101 -21.630 1.00 81.75 216 ILE A CA 1
ATOM 1734 C C . ILE A 1 216 ? 10.032 12.923 -21.766 1.00 81.75 216 ILE A C 1
ATOM 1736 O O . ILE A 1 216 ? 9.916 12.081 -20.868 1.00 81.75 216 ILE A O 1
ATOM 1740 N N . LEU A 1 217 ? 9.307 12.872 -22.885 1.00 82.75 217 LEU A N 1
ATOM 1741 C CA . LEU A 1 217 ? 8.455 11.746 -23.279 1.00 82.75 217 LEU A CA 1
ATOM 1742 C C . LEU A 1 217 ? 9.154 10.962 -24.389 1.00 82.75 217 LEU A C 1
ATOM 1744 O O . LEU A 1 217 ? 9.492 11.542 -25.418 1.00 82.75 217 LEU A O 1
ATOM 1748 N N . ARG A 1 218 ? 9.326 9.648 -24.206 1.00 82.62 218 ARG A N 1
ATOM 1749 C CA . ARG A 1 218 ? 9.904 8.762 -25.221 1.00 82.62 218 ARG A CA 1
ATOM 1750 C C . ARG A 1 218 ? 8.908 7.682 -25.626 1.00 82.62 218 ARG A C 1
ATOM 1752 O O . ARG A 1 218 ? 8.250 7.054 -24.798 1.00 82.62 218 ARG A O 1
ATOM 1759 N N . GLU A 1 219 ? 8.791 7.453 -26.922 1.00 83.19 219 GLU A N 1
ATOM 1760 C CA . GLU A 1 219 ? 7.969 6.379 -27.465 1.00 83.19 219 GLU A CA 1
ATOM 1761 C C . GLU A 1 219 ? 8.863 5.260 -27.982 1.00 83.19 219 GLU A C 1
ATOM 1763 O O . GLU A 1 219 ? 9.809 5.502 -28.737 1.00 83.19 219 GLU A O 1
ATOM 1768 N N . PHE A 1 220 ? 8.541 4.028 -27.585 1.00 82.75 220 PHE A N 1
ATOM 1769 C CA . PHE A 1 220 ? 9.265 2.839 -28.003 1.00 82.75 220 PHE A CA 1
ATOM 1770 C C . PHE A 1 220 ? 8.308 1.810 -28.582 1.00 82.75 220 PHE A C 1
ATOM 1772 O O . PHE A 1 220 ? 7.242 1.518 -28.033 1.00 82.75 220 PHE A O 1
ATOM 1779 N N . LYS A 1 221 ? 8.738 1.176 -29.664 1.00 84.00 221 LYS A N 1
ATOM 1780 C CA . LYS A 1 221 ? 8.121 -0.060 -30.120 1.00 84.00 221 LYS A CA 1
ATOM 1781 C C . LYS A 1 221 ? 8.862 -1.221 -29.475 1.00 84.00 221 LYS A C 1
ATOM 1783 O O . LYS A 1 221 ? 10.079 -1.311 -29.592 1.00 84.00 221 LYS A O 1
ATOM 1788 N N . VAL A 1 222 ? 8.138 -2.110 -28.799 1.00 83.88 222 VAL A N 1
ATOM 1789 C CA . VAL A 1 222 ? 8.727 -3.309 -28.199 1.00 83.88 222 VAL A CA 1
ATOM 1790 C C . VAL A 1 222 ? 8.147 -4.538 -28.876 1.00 83.88 222 VAL A C 1
ATOM 1792 O O . VAL A 1 222 ? 6.933 -4.744 -28.920 1.00 83.88 222 VAL A O 1
ATOM 1795 N N . THR A 1 223 ? 9.036 -5.360 -29.415 1.00 83.25 223 THR A N 1
ATOM 1796 C CA . THR A 1 223 ? 8.686 -6.585 -30.131 1.00 83.25 223 THR A CA 1
ATOM 1797 C C . THR A 1 223 ? 9.225 -7.785 -29.365 1.00 83.25 223 THR A C 1
ATOM 1799 O O . THR A 1 223 ? 10.425 -7.848 -29.097 1.00 83.25 223 THR A O 1
ATOM 1802 N N . ASP A 1 224 ? 8.368 -8.749 -29.028 1.00 83.94 224 ASP A N 1
ATOM 1803 C CA . ASP A 1 224 ? 8.822 -10.043 -28.515 1.00 83.94 224 ASP A CA 1
ATOM 1804 C C . ASP A 1 224 ? 9.302 -10.910 -29.687 1.00 83.94 224 ASP A C 1
ATOM 1806 O O . ASP A 1 224 ? 8.551 -11.263 -30.597 1.00 83.94 224 ASP A O 1
ATOM 1810 N N . ALA A 1 225 ? 10.593 -11.234 -29.699 1.00 84.75 225 ALA A N 1
ATOM 1811 C CA . ALA A 1 225 ? 11.216 -11.995 -30.774 1.00 84.75 225 ALA A CA 1
ATOM 1812 C C . ALA A 1 225 ? 10.812 -13.482 -30.784 1.00 84.75 225 ALA A C 1
ATOM 1814 O O . ALA A 1 225 ? 11.186 -14.191 -31.719 1.00 84.75 225 ALA A O 1
ATOM 1815 N N . ARG A 1 226 ? 10.105 -13.980 -29.757 1.00 82.25 226 ARG A N 1
ATOM 1816 C CA . ARG A 1 226 ? 9.682 -15.389 -29.658 1.00 82.25 226 ARG A CA 1
ATOM 1817 C C . ARG A 1 226 ? 8.422 -15.679 -30.466 1.00 82.25 226 ARG A C 1
ATOM 1819 O O . ARG A 1 226 ? 8.338 -16.732 -31.088 1.00 82.25 226 ARG A O 1
ATOM 1826 N N . ASP A 1 227 ? 7.462 -14.764 -30.443 1.00 80.00 227 ASP A N 1
ATOM 1827 C CA . ASP A 1 227 ? 6.125 -14.921 -31.026 1.00 80.00 227 ASP A CA 1
ATOM 1828 C C . ASP A 1 227 ? 5.729 -13.758 -31.957 1.00 80.00 227 ASP A C 1
ATOM 1830 O O . ASP A 1 227 ? 4.607 -13.723 -32.455 1.00 80.00 227 ASP A O 1
ATOM 1834 N N . GLN A 1 228 ? 6.655 -12.828 -32.237 1.00 62.53 228 GLN A N 1
ATOM 1835 C CA . GLN A 1 228 ? 6.450 -11.619 -33.053 1.00 62.53 228 GLN A CA 1
ATOM 1836 C C . GLN A 1 228 ? 5.293 -10.726 -32.579 1.00 62.53 228 GLN A C 1
ATOM 1838 O O . GLN A 1 228 ? 4.842 -9.846 -33.319 1.00 62.53 228 GLN A O 1
ATOM 1843 N N . TYR A 1 229 ? 4.831 -10.903 -31.340 1.00 67.38 229 TYR A N 1
ATOM 1844 C CA . TYR A 1 229 ? 3.830 -10.029 -30.756 1.00 67.38 229 TYR A CA 1
ATOM 1845 C C . TYR A 1 229 ? 4.439 -8.638 -30.533 1.00 67.38 229 TYR A C 1
ATOM 1847 O O . TYR A 1 229 ? 5.537 -8.492 -29.987 1.00 67.38 229 TYR A O 1
ATOM 1855 N N . GLN A 1 230 ? 3.736 -7.602 -30.996 1.00 59.25 230 GLN A N 1
ATOM 1856 C CA . GLN A 1 230 ? 4.186 -6.213 -30.917 1.00 59.25 230 GLN A CA 1
ATOM 1857 C C . GLN A 1 230 ? 3.315 -5.445 -29.931 1.00 59.25 230 GLN A C 1
ATOM 1859 O O . GLN A 1 230 ? 2.091 -5.414 -30.055 1.00 59.25 230 GLN A O 1
ATOM 1864 N N . LEU A 1 231 ? 3.960 -4.787 -28.975 1.00 62.38 231 LEU A N 1
ATOM 1865 C CA . LEU A 1 231 ? 3.334 -3.833 -28.070 1.00 62.38 231 LEU A CA 1
ATOM 1866 C C . LEU A 1 231 ? 4.007 -2.478 -28.280 1.00 62.38 231 LEU A C 1
ATOM 1868 O O . LEU A 1 231 ? 5.232 -2.355 -28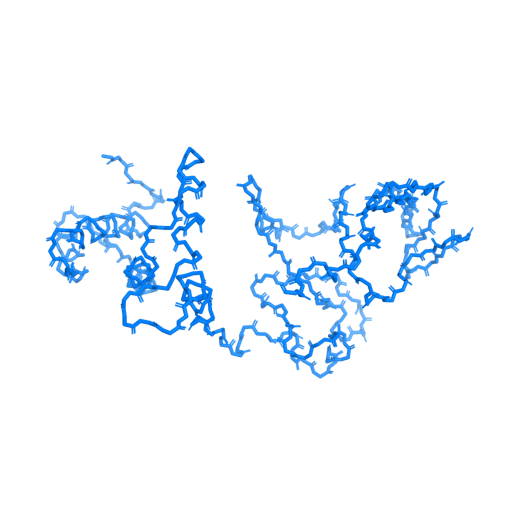.246 1.00 62.38 231 LEU A O 1
ATOM 1872 N N . CYS A 1 232 ? 3.202 -1.446 -28.519 1.00 55.41 232 CYS A N 1
ATOM 1873 C CA . CYS A 1 232 ? 3.695 -0.077 -28.484 1.00 55.41 232 CYS A CA 1
ATOM 1874 C C . CYS A 1 232 ? 3.680 0.378 -27.026 1.00 55.41 232 CYS A C 1
ATOM 1876 O O . CYS A 1 232 ? 2.611 0.428 -26.416 1.00 55.41 232 CYS A O 1
ATOM 1878 N N . TYR A 1 233 ? 4.853 0.670 -26.468 1.00 63.03 233 TYR A N 1
ATOM 1879 C CA . TYR A 1 233 ? 4.969 1.190 -25.113 1.00 63.03 233 TYR A CA 1
ATOM 1880 C C . TYR A 1 233 ? 5.248 2.687 -25.184 1.00 63.03 233 TYR A C 1
ATOM 1882 O O . TYR A 1 233 ? 6.211 3.143 -25.803 1.00 63.03 233 TYR A O 1
ATOM 1890 N N . ARG A 1 234 ? 4.416 3.462 -24.494 1.00 52.41 234 ARG A N 1
ATOM 1891 C CA . ARG A 1 234 ? 4.712 4.862 -24.195 1.00 52.41 234 ARG A CA 1
ATOM 1892 C C . ARG A 1 234 ? 5.341 4.915 -22.815 1.00 52.41 234 ARG A C 1
ATOM 1894 O O . ARG A 1 234 ? 4.671 4.585 -21.839 1.00 52.41 234 ARG A O 1
ATOM 1901 N N . ALA A 1 235 ? 6.610 5.300 -22.749 1.00 55.31 235 ALA A N 1
ATOM 1902 C CA . ALA A 1 235 ? 7.325 5.473 -21.494 1.00 55.31 235 ALA A CA 1
ATOM 1903 C C . ALA A 1 235 ? 7.667 6.956 -21.331 1.00 55.31 235 ALA A C 1
ATOM 1905 O O . ALA A 1 235 ? 8.440 7.532 -22.093 1.00 55.31 235 ALA A O 1
ATOM 1906 N N . ALA A 1 236 ? 7.059 7.600 -20.341 1.00 50.06 236 ALA A N 1
ATOM 1907 C CA . ALA A 1 236 ? 7.251 9.020 -20.088 1.00 50.06 236 ALA A CA 1
ATOM 1908 C C . ALA A 1 236 ? 7.796 9.254 -18.682 1.00 50.06 236 ALA A C 1
ATOM 1910 O O . ALA A 1 236 ? 7.330 8.593 -17.753 1.00 50.06 236 ALA A O 1
ATOM 1911 N N . LEU A 1 237 ? 8.641 10.290 -18.577 1.00 52.41 237 LEU A N 1
ATOM 1912 C CA . LEU A 1 237 ? 9.023 11.064 -17.385 1.00 52.41 237 LEU A CA 1
ATOM 1913 C C . LEU A 1 237 ? 10.440 10.803 -16.845 1.00 52.41 237 LEU A C 1
ATOM 1915 O O . LEU A 1 237 ? 10.646 10.286 -15.749 1.00 52.41 237 LEU A O 1
ATOM 1919 N N . GLU A 1 238 ? 11.432 11.318 -17.572 1.00 52.34 238 GLU A N 1
ATOM 1920 C CA . GLU A 1 238 ? 12.601 11.922 -16.917 1.00 52.34 238 GLU A CA 1
ATOM 1921 C C . GLU A 1 238 ? 12.257 13.347 -16.509 1.00 52.34 238 GLU A C 1
ATOM 1923 O O . GLU A 1 238 ? 11.877 14.145 -17.366 1.00 52.34 238 GLU A O 1
ATOM 1928 N N . TYR A 1 239 ? 12.374 13.664 -15.220 1.00 50.94 239 TYR A N 1
ATOM 1929 C CA . TYR A 1 239 ? 12.265 15.037 -14.733 1.00 50.94 239 TYR A CA 1
ATOM 1930 C C . TYR A 1 239 ? 13.635 15.713 -14.850 1.00 50.94 239 TYR A C 1
ATOM 1932 O O . TYR A 1 239 ? 14.630 15.176 -14.370 1.00 50.94 239 TYR A O 1
ATOM 1940 N N . LEU A 1 240 ? 13.687 16.884 -15.485 1.00 46.44 240 LEU A N 1
ATOM 1941 C CA . LEU A 1 240 ? 14.933 17.634 -15.711 1.00 46.44 240 LEU A CA 1
ATOM 1942 C C . LEU A 1 240 ? 15.282 18.610 -14.567 1.00 46.44 240 LEU A C 1
ATOM 1944 O O . LEU A 1 240 ? 16.285 19.311 -14.651 1.00 46.44 240 LEU A O 1
ATOM 1948 N N . GLY A 1 241 ? 14.457 18.702 -13.519 1.00 43.06 241 GLY A N 1
ATOM 1949 C CA . GLY A 1 241 ? 14.636 19.681 -12.444 1.00 43.06 241 GLY A CA 1
ATOM 1950 C C . GLY A 1 241 ? 15.257 19.097 -11.176 1.00 43.06 241 GLY A C 1
ATOM 1951 O O . GLY A 1 241 ? 14.657 18.243 -10.523 1.00 43.06 241 GLY A O 1
ATOM 1952 N N . SER A 1 242 ? 16.416 19.621 -10.780 1.00 42.59 242 SER A N 1
ATOM 1953 C CA . SER A 1 242 ? 16.931 19.484 -9.420 1.00 42.59 242 SER A CA 1
ATOM 1954 C C . SER A 1 242 ? 15.942 20.102 -8.422 1.00 42.59 242 SER A C 1
ATOM 1956 O O . SER A 1 242 ? 15.415 21.197 -8.624 1.00 42.59 242 SER A O 1
ATOM 1958 N N . PHE A 1 243 ? 15.685 19.418 -7.310 1.00 41.34 243 PHE A N 1
ATOM 1959 C CA . PHE A 1 243 ? 14.937 19.962 -6.168 1.00 41.34 243 PHE A CA 1
ATOM 1960 C C . PHE A 1 243 ? 15.821 20.897 -5.308 1.00 41.34 243 PHE A C 1
ATOM 1962 O O . PHE A 1 243 ? 15.755 20.867 -4.085 1.00 41.34 243 PHE A O 1
ATOM 1969 N N . ASP A 1 244 ? 16.647 21.748 -5.925 1.00 36.78 244 ASP A N 1
ATOM 1970 C CA . ASP A 1 244 ? 17.619 22.607 -5.220 1.00 36.78 244 ASP A CA 1
ATOM 1971 C C . ASP A 1 244 ? 17.119 24.043 -4.959 1.00 36.78 244 ASP A C 1
ATOM 1973 O O . ASP A 1 244 ? 17.913 24.972 -4.819 1.00 36.78 244 ASP A O 1
ATOM 1977 N N . HIS A 1 245 ? 15.803 24.279 -4.877 1.00 38.09 245 HIS A N 1
ATOM 1978 C CA . HIS A 1 245 ? 15.256 25.640 -4.704 1.00 38.09 245 HIS A CA 1
ATOM 1979 C C . HIS A 1 245 ? 14.389 25.893 -3.462 1.00 38.09 245 HIS A C 1
ATOM 1981 O O . HIS A 1 245 ? 13.675 26.888 -3.422 1.00 38.09 245 HIS A O 1
ATOM 1987 N N . TYR A 1 246 ? 14.526 25.087 -2.402 1.00 36.16 246 TYR A N 1
ATOM 1988 C CA . TYR A 1 246 ? 13.989 25.444 -1.074 1.00 36.16 246 TYR A CA 1
ATOM 1989 C C . TYR A 1 246 ? 14.946 25.110 0.081 1.00 36.16 246 TYR A C 1
ATOM 1991 O O . TYR A 1 246 ? 14.542 24.557 1.101 1.00 36.16 246 TYR A O 1
ATOM 1999 N N . ALA A 1 247 ? 16.222 25.465 -0.073 1.00 33.59 247 ALA A N 1
ATOM 2000 C CA . ALA A 1 247 ? 17.164 25.573 1.038 1.00 33.59 247 ALA A CA 1
ATOM 2001 C C . ALA A 1 247 ? 17.749 26.994 1.074 1.00 33.59 247 ALA A C 1
ATOM 2003 O O . ALA A 1 247 ? 18.858 27.237 0.606 1.00 33.59 247 ALA A O 1
ATOM 2004 N N . THR A 1 248 ? 16.965 27.924 1.618 1.00 33.38 248 THR A N 1
ATOM 2005 C CA . THR A 1 248 ? 17.417 29.201 2.198 1.00 33.38 248 THR A CA 1
ATOM 2006 C C . THR A 1 248 ? 16.531 29.531 3.376 1.00 33.38 248 THR A C 1
ATOM 2008 O O . THR A 1 248 ? 15.297 29.421 3.193 1.00 33.38 248 THR A O 1
#

InterPro domains:
  IPR000242 Tyrosine-specific protein phosphatase, PTPase domain [PF00102] (1-63)
  IPR000242 Tyrosine-specific protein phosphatase, PTPase domain [PF00102] (121-164)
  IPR000242 Tyrosine-specific protein phosphatase, PTPase domain [PR00700] (31-46)
  IPR000242 Tyrosine-specific protein phosphatase, PTPase domain [PR00700] (47-57)
  IPR000242 Tyrosine-specific protein phosphatase, PTPase domain [PS50055] (1-64)
  IPR000242 Tyrosine-specific protein phosphatase, PTPase domain [PS50055] (96-239)
  IPR000242 Tyrosine-specific protein phosphatase, PTPase domain [SM00194] (95-241)
  IPR000387 Tyrosine-specific protein phosphatases domain [PS50056] (1-55)
  IPR003595 Protein-tyrosine phosphatase, catalytic [SM00404] (1-63)
  IPR016130 Protein-tyrosine phosphatase, active site [PS00383] (3-13)
  IPR029021 Protein-tyrosine phosphatase-like [G3DSA:3.90.190.10] (1-74)
  IPR029021 Protein-tyrosine phosphatase-like [G3DSA:3.90.190.10] (75-228)
  IPR029021 Protein-tyrosine phosphatase-like [SSF52799] (1-103)
  IPR029021 Protein-tyrosine phosphatase-like [SSF52799] (68-225)
  IPR050348 Protein-Tyrosine Phosphatase [PTHR19134] (1-166)

Nearest PDB structures (foldseek):
  6kr4-assembly1_A  TM=9.028E-01  e=2.429E-28  Homo sapiens
  6kr4-assembly3_C  TM=8.993E-01  e=6.031E-28  Homo sapiens
  2fh7-assembly1_A  TM=8.706E-01  e=6.416E-27  Homo sapiens
  4bpc-assembly1_A  TM=8.573E-01  e=6.424E-26  Homo sapiens
  6uzt-assembly1_A  TM=8.925E-01  e=1.515E-18  Homo sapiens

Sequence (248 aa):
MVVHCSAGVGRTGCLIVIEAMLERMKHEKSVDTYGHVTCMRAQRNYMVQTEEQYMFIYEALLEAATCGNTEVPARNLYAHIQNLTQTPPRETVTTMELEFKKLASSKAHTSRFISANLPCNKFKNRLVNIMPFESTRVCLQPTRGVEGSDYINGSFIDGYSQQSHMERDSQSVLKVPYLSVYIIEKCHQYWPAERSARYQYFVVDPMAEYNMPQYILREFKVTDARDQYQLCYRAALEYLGSFDHYAT

Radius of gyration: 24.85 Å; Cα contacts (8 Å, |Δi|>4): 292; chains: 1; bounding box: 51×52×60 Å